Protein AF-Q0AQ31-F1 (afdb_monomer_lite)

Secondary structure (DSSP, 8-state):
-HHHHHHHHHHHHHHHHHHHHHHHHHHHHHHHHH----EEEEEEEEEEEEEE-TTSSEEEEEEEEEEEEEETTEEEEPPPEEEEEEEETT-SS-SEEEEEPTT-PPPPTTT-TTEEEEESSSSEEEEEESS--EEEEEE-----S-SS-TTS------EEEEEEPTT---PPPSS------S--------PPP-------

Radius of gyration: 28.43 Å; chains: 1; bounding box: 101×32×60 Å

pLDDT: mean 71.34, std 18.36, range [29.55, 93.12]

Organism: Maricaulis maris (strain MCS10) (NCBI:txid394221)

Foldseek 3Di:
DVVVVVVVVVVVVVVVVVVVVVVVVVVVVVCVVPPDFPKDKDKDKAWLDWDAAPVNQKIWTWIWMWIWIQGPNDTDIDQIWIKIFIDTPPDPDTQWIKTFGSVPDAHRQVPGPQWDKDAPHRQEIEIEGAQTAIDDIDGDADDDDDCPDPSHDPQRQRHYHYHYDPPRPRHHDDDDHDPDDPDRPGRDHDDDDDDPDDDD

Sequence (200 aa):
MKRLLRIVWQGLLPVWGLLVLCALAGQWLYFEVLWQPNFSFERRADELGQVMSPSGLLSLRARTVTNGIVRDGETSWSDPVSVLTLVADDTEHPVAYMSVAANDELLPLEQDERLDIAWLDEDRAIVTYCGVRLGSMINAITLRTDPESISSPVRLNVEIEFNRRDGCELAPPPGLMYPGRSGDAILYGQTGTTSSEEDE

Structure (mmCIF, N/CA/C/O backbone):
data_AF-Q0AQ31-F1
#
_entry.id   AF-Q0AQ31-F1
#
loop_
_atom_site.group_PDB
_atom_site.id
_atom_site.type_symbol
_atom_site.label_atom_id
_ato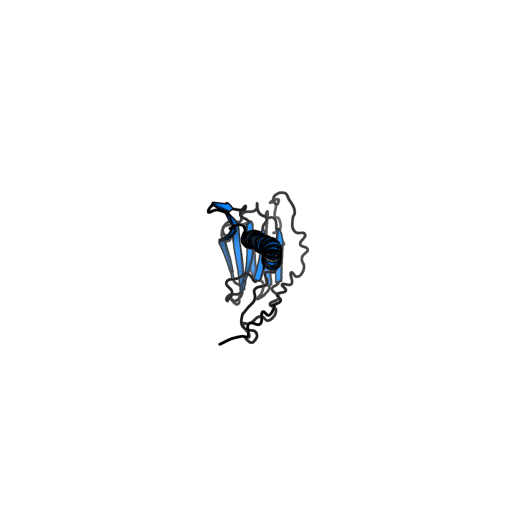m_site.label_alt_id
_atom_site.label_comp_id
_atom_site.label_asym_id
_atom_site.label_entity_id
_atom_site.label_seq_id
_atom_site.pdbx_PDB_ins_code
_atom_site.Cartn_x
_atom_site.Cartn_y
_atom_site.Cartn_z
_atom_site.occupancy
_atom_site.B_iso_or_equiv
_atom_site.auth_seq_id
_atom_site.auth_comp_id
_atom_site.auth_asym_id
_atom_site.auth_atom_id
_atom_site.pdbx_PDB_model_num
ATOM 1 N N . MET A 1 1 ? 74.877 -18.479 -33.946 1.00 53.56 1 MET A N 1
ATOM 2 C CA . MET A 1 1 ? 74.124 -17.260 -33.557 1.00 53.56 1 MET A CA 1
ATOM 3 C C . MET A 1 1 ? 72.838 -17.027 -34.367 1.00 53.56 1 MET A C 1
ATOM 5 O O . MET A 1 1 ? 71.803 -16.858 -33.741 1.00 53.56 1 MET A O 1
ATOM 9 N N . LYS A 1 2 ? 72.824 -17.110 -35.713 1.00 66.69 2 LYS A N 1
ATOM 10 C CA . LYS A 1 2 ? 71.601 -16.880 -36.533 1.00 66.69 2 LYS A CA 1
ATOM 11 C C . LYS A 1 2 ? 70.417 -17.837 -36.265 1.00 66.69 2 LYS A C 1
ATOM 13 O O . LYS A 1 2 ? 69.271 -17.427 -36.396 1.00 66.69 2 LYS A O 1
ATOM 18 N N . ARG A 1 3 ? 70.671 -19.098 -35.881 1.00 68.00 3 ARG A N 1
ATOM 19 C CA . ARG A 1 3 ? 69.607 -20.078 -35.558 1.00 68.00 3 ARG A CA 1
ATOM 20 C C . ARG A 1 3 ? 68.912 -19.791 -34.224 1.00 68.00 3 ARG A C 1
ATOM 22 O O . ARG A 1 3 ? 67.699 -19.903 -34.151 1.00 68.00 3 ARG A O 1
ATOM 29 N N . LEU A 1 4 ? 69.669 -19.362 -33.214 1.00 69.88 4 LEU A N 1
ATOM 30 C CA . LEU A 1 4 ? 69.141 -19.038 -31.885 1.00 69.88 4 LEU A CA 1
ATOM 31 C C . LEU A 1 4 ? 68.237 -17.800 -31.939 1.00 69.88 4 LEU A C 1
ATOM 33 O O . LEU A 1 4 ? 67.131 -17.825 -31.418 1.00 69.88 4 LEU A O 1
ATOM 37 N N . LEU A 1 5 ? 68.654 -16.773 -32.688 1.00 71.88 5 LEU A N 1
ATOM 38 C CA . LEU A 1 5 ? 67.847 -15.572 -32.912 1.00 71.88 5 LEU A CA 1
ATOM 39 C C . LEU A 1 5 ? 66.522 -15.882 -33.628 1.00 71.88 5 LEU A C 1
ATOM 41 O O . LEU A 1 5 ? 65.498 -15.298 -33.302 1.00 71.88 5 LEU A O 1
ATOM 45 N N . ARG A 1 6 ? 66.530 -16.829 -34.578 1.00 74.69 6 ARG A N 1
ATOM 46 C CA . ARG A 1 6 ? 65.324 -17.244 -35.309 1.00 74.69 6 ARG A CA 1
ATOM 47 C C . ARG A 1 6 ? 64.341 -18.003 -34.413 1.00 74.69 6 ARG A C 1
ATOM 49 O O . ARG A 1 6 ? 63.148 -17.764 -34.530 1.00 74.69 6 ARG A O 1
ATOM 56 N N . ILE A 1 7 ? 64.833 -18.849 -33.506 1.00 74.75 7 ILE A N 1
ATOM 57 C CA . ILE A 1 7 ? 64.000 -19.564 -32.523 1.00 74.75 7 ILE A CA 1
ATOM 58 C C . ILE A 1 7 ? 63.369 -18.577 -31.535 1.00 74.75 7 ILE A C 1
ATOM 60 O O . ILE A 1 7 ? 62.171 -18.648 -31.284 1.00 74.75 7 ILE A O 1
ATOM 64 N N . VAL A 1 8 ? 64.147 -17.608 -31.042 1.00 71.69 8 VAL A N 1
ATOM 65 C CA . VAL A 1 8 ? 63.634 -16.554 -30.152 1.00 71.69 8 VAL A CA 1
ATOM 66 C C . VAL A 1 8 ? 62.557 -15.722 -30.855 1.00 71.69 8 VAL A C 1
ATOM 68 O O . VAL A 1 8 ? 61.501 -15.492 -30.279 1.00 71.69 8 VAL A O 1
ATOM 71 N N . TRP A 1 9 ? 62.764 -15.340 -32.120 1.00 70.94 9 TRP A N 1
ATOM 72 C CA . TRP A 1 9 ? 61.768 -14.584 -32.891 1.00 70.94 9 TRP A CA 1
ATOM 73 C C . TRP A 1 9 ? 60.502 -15.392 -33.210 1.00 70.94 9 TRP A C 1
ATOM 75 O O . TRP A 1 9 ? 59.398 -14.859 -33.138 1.00 70.94 9 TRP A O 1
ATOM 85 N N . GLN A 1 10 ? 60.649 -16.680 -33.535 1.00 74.06 10 GLN A N 1
ATOM 86 C CA . GLN A 1 10 ? 59.518 -17.574 -33.802 1.00 74.06 10 GLN A CA 1
ATOM 87 C C . GLN A 1 10 ? 58.717 -17.909 -32.539 1.00 74.06 10 GLN A C 1
ATOM 89 O O . GLN A 1 10 ? 57.527 -18.171 -32.653 1.00 74.06 10 GLN A O 1
ATOM 94 N N . GLY A 1 11 ? 59.339 -17.871 -31.356 1.00 74.19 11 GLY A N 1
ATOM 95 C CA . GLY A 1 11 ? 58.652 -18.005 -30.070 1.00 74.19 11 GLY A CA 1
ATOM 96 C C . GLY A 1 11 ? 58.017 -16.703 -29.573 1.00 74.19 11 GLY A C 1
ATOM 97 O O . GLY A 1 11 ? 56.967 -16.746 -28.942 1.00 74.19 11 GLY A O 1
ATOM 98 N N . LEU A 1 12 ? 58.597 -15.539 -29.891 1.00 77.06 12 LEU A N 1
ATOM 99 C CA . LEU A 1 12 ? 58.058 -14.242 -29.464 1.00 77.06 12 LEU A CA 1
ATOM 100 C C . LEU A 1 12 ? 56.715 -13.921 -30.131 1.00 77.06 12 LEU A C 1
ATOM 102 O O . LEU A 1 12 ? 55.802 -13.423 -29.482 1.00 77.06 12 LEU A O 1
ATOM 106 N N . LEU A 1 13 ? 56.596 -14.198 -31.430 1.00 76.06 13 LEU A N 1
ATOM 107 C CA . LEU A 1 13 ? 55.416 -13.872 -32.236 1.00 76.06 13 LEU A CA 1
ATOM 108 C C . LEU A 1 13 ? 54.109 -14.519 -31.715 1.00 76.06 13 LEU A C 1
ATOM 110 O O . LEU A 1 13 ? 53.128 -13.793 -31.552 1.00 76.06 13 LEU A O 1
ATOM 114 N N . PRO A 1 14 ? 54.066 -15.825 -31.376 1.00 80.19 14 PRO A N 1
ATOM 115 C CA . PRO A 1 14 ? 52.883 -16.437 -30.773 1.00 80.19 14 PRO A CA 1
ATOM 116 C C . PRO A 1 14 ? 52.615 -15.951 -29.344 1.00 80.19 14 PRO A C 1
ATOM 118 O O . PRO A 1 14 ? 51.454 -15.855 -28.958 1.00 80.19 14 PRO A O 1
ATOM 121 N N . VAL A 1 15 ? 53.648 -15.587 -28.574 1.00 83.81 15 VAL A N 1
ATOM 122 C CA . VAL A 1 15 ? 53.470 -15.008 -27.229 1.00 83.81 15 VAL A CA 1
ATOM 123 C C . VAL A 1 15 ? 52.806 -13.633 -27.312 1.00 83.81 15 VAL A C 1
ATOM 125 O O . VAL A 1 15 ? 51.843 -13.378 -26.595 1.00 83.81 15 VAL A O 1
ATOM 128 N N . TRP A 1 16 ? 53.245 -12.769 -28.230 1.00 84.38 16 TRP A N 1
ATOM 129 C CA . TRP A 1 16 ? 52.594 -11.477 -28.471 1.00 84.38 16 TRP A CA 1
ATOM 130 C C . TRP A 1 16 ? 51.167 -11.636 -29.001 1.00 84.38 16 TRP A C 1
ATOM 132 O O . TRP A 1 16 ? 50.272 -10.929 -28.545 1.00 84.38 16 TRP A O 1
ATOM 142 N N . GLY A 1 17 ? 50.934 -12.592 -29.906 1.00 85.44 17 GLY A N 1
ATOM 143 C CA . GLY A 1 17 ? 49.590 -12.915 -30.386 1.00 85.44 17 GLY A CA 1
ATOM 144 C C . GLY A 1 17 ? 48.653 -13.349 -29.257 1.00 85.44 17 GLY A C 1
ATOM 145 O O . GLY A 1 17 ? 47.524 -12.870 -29.188 1.00 85.44 17 GLY A O 1
ATOM 146 N N . LEU A 1 18 ? 49.138 -14.189 -28.336 1.00 87.12 18 LEU A N 1
ATOM 147 C CA . LEU A 1 18 ? 48.378 -14.627 -27.166 1.00 87.12 18 LEU A CA 1
ATOM 148 C C . LEU A 1 18 ? 48.081 -13.467 -26.208 1.00 87.12 18 LEU A C 1
ATOM 150 O O . LEU A 1 18 ? 46.956 -13.351 -25.740 1.00 87.12 18 LEU A O 1
ATOM 154 N N . LEU A 1 19 ? 49.050 -12.581 -25.955 1.00 86.88 19 LEU A N 1
ATOM 155 C CA . LEU A 1 19 ? 48.845 -11.403 -25.104 1.00 86.88 19 LEU A CA 1
ATOM 156 C C . LEU A 1 19 ? 47.787 -10.453 -25.676 1.00 86.88 19 LEU A C 1
ATOM 158 O O . LEU A 1 19 ? 46.936 -9.977 -24.929 1.00 86.88 19 LEU A O 1
ATOM 162 N N . VAL A 1 20 ? 47.800 -10.214 -26.991 1.00 88.19 20 VAL A N 1
ATOM 163 C CA . VAL A 1 20 ? 46.776 -9.399 -27.665 1.00 88.19 20 VAL A CA 1
ATOM 164 C C . VAL A 1 20 ? 45.403 -10.067 -27.577 1.00 88.19 20 VAL A C 1
ATOM 166 O O . VAL A 1 20 ? 44.420 -9.397 -27.277 1.00 88.19 20 VAL A O 1
ATOM 169 N N . LEU A 1 21 ? 45.331 -11.386 -27.774 1.00 87.12 21 LEU A N 1
ATOM 170 C CA . LEU A 1 21 ? 44.092 -12.154 -27.623 1.00 87.12 21 LEU A CA 1
ATOM 171 C C . LEU A 1 21 ? 43.542 -12.091 -26.195 1.00 87.12 21 LEU A C 1
ATOM 173 O O . LEU A 1 21 ? 42.354 -11.842 -26.019 1.00 87.12 21 LEU A O 1
ATOM 177 N N . CYS A 1 22 ? 44.396 -12.250 -25.182 1.00 86.69 22 CYS A N 1
ATOM 178 C CA . CYS A 1 22 ? 44.007 -12.122 -23.779 1.00 86.69 22 CYS A CA 1
ATOM 179 C C . CYS A 1 22 ? 43.551 -10.698 -23.437 1.00 86.69 22 CYS A C 1
ATOM 181 O O . CYS A 1 22 ? 42.577 -10.538 -22.709 1.00 86.69 22 CYS A O 1
ATOM 183 N N . ALA A 1 23 ? 44.212 -9.669 -23.975 1.00 84.62 23 ALA A N 1
ATOM 184 C CA . ALA A 1 23 ? 43.812 -8.280 -23.770 1.00 84.62 23 ALA A CA 1
ATOM 185 C C . ALA A 1 23 ? 42.445 -7.980 -24.406 1.00 84.62 23 ALA A C 1
ATOM 187 O O . ALA A 1 23 ? 41.589 -7.393 -23.753 1.00 84.62 23 ALA A O 1
ATOM 188 N N . LEU A 1 24 ? 42.208 -8.435 -25.641 1.00 84.06 24 LEU A N 1
ATOM 189 C CA . LEU A 1 24 ? 40.925 -8.262 -26.329 1.00 84.06 24 LEU A CA 1
ATOM 190 C C . LEU A 1 24 ? 39.800 -9.064 -25.665 1.00 84.06 24 LEU A C 1
ATOM 192 O O . LEU A 1 24 ? 38.702 -8.541 -25.502 1.00 84.06 24 LEU A O 1
ATOM 196 N N . ALA A 1 25 ? 40.070 -10.301 -25.238 1.00 80.69 25 ALA A N 1
ATOM 197 C CA . ALA A 1 25 ? 39.110 -11.116 -24.497 1.00 80.69 25 ALA A CA 1
ATOM 198 C C . ALA A 1 25 ? 38.783 -10.497 -23.130 1.00 80.69 25 ALA A C 1
ATOM 200 O O . ALA A 1 25 ? 37.618 -10.428 -22.749 1.00 80.69 25 ALA A O 1
ATOM 201 N N . GLY A 1 26 ? 39.792 -9.984 -22.418 1.00 78.31 26 GLY A N 1
ATOM 202 C CA . GLY A 1 26 ? 39.601 -9.253 -21.167 1.00 78.31 26 GLY A CA 1
ATOM 203 C C . GLY A 1 26 ? 38.791 -7.972 -21.361 1.00 78.31 26 GLY A C 1
ATOM 204 O O . GLY A 1 26 ? 37.911 -7.682 -20.561 1.00 78.31 26 GLY A O 1
ATOM 205 N N . GLN A 1 27 ? 39.028 -7.237 -22.450 1.00 74.00 27 GLN A N 1
ATOM 206 C CA . GLN A 1 27 ? 38.280 -6.027 -22.782 1.00 74.00 27 GLN A CA 1
ATOM 207 C C . GLN A 1 27 ? 36.829 -6.340 -23.174 1.00 74.00 27 GLN A C 1
ATOM 209 O O . GLN A 1 27 ? 35.925 -5.631 -22.745 1.00 74.00 27 GLN A O 1
ATOM 214 N N . TRP A 1 28 ? 36.589 -7.423 -23.920 1.00 72.00 28 TRP A N 1
ATOM 215 C CA . TRP A 1 28 ? 35.242 -7.902 -24.244 1.00 72.00 28 TRP A CA 1
ATOM 216 C C . TRP A 1 28 ? 34.458 -8.271 -22.980 1.00 72.00 28 TRP A C 1
ATOM 218 O O . TRP A 1 28 ? 33.343 -7.795 -22.784 1.00 72.00 28 TRP A O 1
ATOM 228 N N . LEU A 1 29 ? 35.078 -9.039 -22.078 1.00 65.94 29 LEU A N 1
ATOM 229 C CA . LEU A 1 29 ? 34.490 -9.386 -20.782 1.00 65.94 29 LEU A CA 1
ATOM 230 C C . LEU A 1 29 ? 34.254 -8.144 -19.909 1.00 65.94 29 LEU A C 1
ATOM 232 O O . LEU A 1 29 ? 33.220 -8.042 -19.264 1.00 65.94 29 LEU A O 1
ATOM 236 N N . TYR A 1 30 ? 35.168 -7.170 -19.915 1.00 64.44 30 TYR A N 1
ATOM 237 C CA . TYR A 1 30 ? 35.011 -5.911 -19.180 1.00 64.44 30 TYR A CA 1
ATOM 238 C C . TYR A 1 30 ? 33.829 -5.081 -19.702 1.00 64.44 30 TYR A C 1
ATOM 240 O O . TYR A 1 30 ? 33.064 -4.545 -18.905 1.00 64.44 30 TYR A O 1
ATOM 248 N N . PHE A 1 31 ? 33.637 -5.013 -21.024 1.00 60.47 31 PHE A N 1
ATOM 249 C CA . PHE A 1 31 ? 32.486 -4.337 -21.626 1.00 60.47 31 PHE A CA 1
ATOM 250 C C . PHE A 1 31 ? 31.169 -5.066 -21.341 1.00 60.47 31 PHE A C 1
ATOM 252 O O . PHE A 1 31 ? 30.203 -4.401 -20.990 1.00 60.47 31 PHE A O 1
ATOM 259 N N . GLU A 1 32 ? 31.113 -6.398 -21.422 1.00 58.09 32 GLU A N 1
ATOM 260 C CA . GLU A 1 32 ? 29.885 -7.144 -21.098 1.00 58.09 32 GLU A CA 1
ATOM 261 C C . GLU A 1 32 ? 29.524 -7.085 -19.605 1.00 58.09 32 GLU A C 1
ATOM 263 O O . GLU A 1 32 ? 28.344 -7.050 -19.266 1.00 58.09 32 GLU A O 1
ATOM 268 N N . VAL A 1 33 ? 30.514 -7.019 -18.708 1.00 55.69 33 VAL A N 1
ATOM 269 C CA . VAL A 1 33 ? 30.283 -6.920 -17.255 1.00 55.69 33 VAL A CA 1
ATOM 270 C C . VAL A 1 33 ? 29.901 -5.498 -16.818 1.00 55.69 33 VAL A C 1
ATOM 272 O O . VAL A 1 33 ? 29.156 -5.343 -15.851 1.00 55.69 33 VAL A O 1
ATOM 275 N N . LEU A 1 34 ? 30.365 -4.454 -17.519 1.00 53.81 34 LEU A N 1
ATOM 276 C CA . LEU A 1 34 ? 30.072 -3.052 -17.178 1.00 53.81 34 LEU A CA 1
ATOM 277 C C . LEU A 1 34 ? 28.921 -2.423 -17.956 1.00 53.81 34 LEU A C 1
ATOM 279 O O . LEU A 1 34 ? 28.471 -1.341 -17.578 1.00 53.81 34 LEU A O 1
ATOM 283 N N . TRP A 1 35 ? 28.416 -3.066 -19.009 1.00 52.03 35 TRP A N 1
ATOM 284 C CA . TRP A 1 35 ? 27.203 -2.612 -19.688 1.00 52.03 35 TRP A CA 1
ATOM 285 C C . TRP A 1 35 ? 25.965 -3.019 -18.884 1.00 52.03 35 TRP A C 1
ATOM 287 O O . TRP A 1 35 ? 25.122 -3.798 -19.323 1.00 52.03 35 TRP A O 1
ATOM 297 N N . GLN A 1 36 ? 25.856 -2.490 -17.667 1.00 57.62 36 GLN A N 1
ATOM 298 C CA . GLN A 1 36 ? 24.571 -2.429 -16.996 1.00 57.62 36 GLN A CA 1
ATOM 299 C C . GLN A 1 36 ? 23.774 -1.323 -17.687 1.00 57.62 36 GLN A C 1
ATOM 301 O O . GLN A 1 36 ? 24.274 -0.200 -17.801 1.00 57.62 36 GLN A O 1
ATOM 306 N N . PRO A 1 37 ? 22.570 -1.607 -18.209 1.00 57.69 37 PRO A N 1
ATOM 307 C CA . PRO A 1 37 ? 21.743 -0.535 -18.722 1.00 57.69 37 PRO A CA 1
ATOM 308 C C . PRO A 1 37 ? 21.512 0.450 -17.571 1.00 57.69 37 PRO A C 1
ATOM 310 O O . PRO A 1 37 ? 21.120 0.037 -16.482 1.00 57.69 37 PRO A O 1
ATOM 313 N N . ASN A 1 38 ? 21.808 1.733 -17.800 1.00 69.38 38 ASN A N 1
ATOM 314 C CA . ASN A 1 38 ? 21.571 2.803 -16.833 1.00 69.38 38 ASN A CA 1
ATOM 315 C C . ASN A 1 38 ? 20.060 2.990 -16.684 1.00 69.38 38 ASN A C 1
ATOM 317 O O . ASN A 1 38 ? 19.464 3.858 -17.325 1.00 69.38 38 ASN A O 1
ATOM 321 N N . PHE A 1 39 ? 19.437 2.137 -15.879 1.00 75.00 39 PHE A N 1
ATOM 322 C CA . PHE A 1 39 ? 18.087 2.346 -15.403 1.00 75.00 39 PHE A CA 1
ATOM 323 C C . PHE A 1 39 ? 18.086 2.472 -13.884 1.00 75.00 39 PHE A C 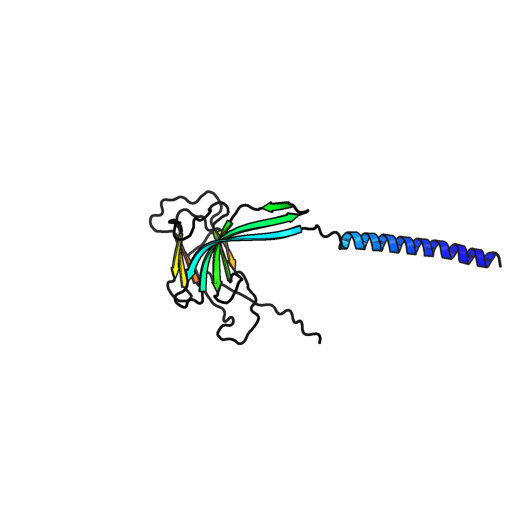1
ATOM 325 O O . PHE A 1 39 ? 18.791 1.750 -13.181 1.00 75.00 39 PHE A O 1
ATOM 332 N N . SER A 1 40 ? 17.288 3.400 -13.376 1.00 80.62 40 SER A N 1
ATOM 333 C CA . SER A 1 40 ? 16.963 3.493 -11.957 1.00 80.62 40 SER A CA 1
ATOM 334 C C . SER A 1 40 ? 15.450 3.471 -11.782 1.00 80.62 40 SER A C 1
ATOM 336 O O . SER A 1 40 ? 14.691 3.725 -12.718 1.00 80.62 40 SER A O 1
ATOM 338 N N . PHE A 1 41 ? 15.002 3.109 -10.584 1.00 80.31 41 PHE A N 1
ATOM 339 C CA . PHE A 1 41 ? 13.586 3.109 -10.245 1.00 80.31 41 PHE A CA 1
ATOM 340 C C . PHE A 1 41 ? 13.272 4.352 -9.421 1.00 80.31 41 PHE A C 1
ATOM 342 O O . PHE A 1 41 ? 13.925 4.612 -8.412 1.00 80.31 41 PHE A O 1
ATOM 349 N N . GLU A 1 42 ? 12.260 5.100 -9.844 1.00 83.81 42 GLU A N 1
ATOM 350 C CA . GLU A 1 42 ? 11.675 6.188 -9.065 1.00 83.81 42 GLU A CA 1
ATOM 351 C C . GLU A 1 42 ? 10.283 5.743 -8.620 1.00 83.81 42 GLU A C 1
ATOM 353 O O . GLU A 1 42 ? 9.527 5.162 -9.397 1.00 83.81 42 GLU A O 1
ATOM 358 N N . ARG A 1 43 ? 9.923 5.991 -7.363 1.00 82.94 43 ARG A N 1
ATOM 359 C CA . ARG A 1 43 ? 8.589 5.682 -6.847 1.00 82.94 43 ARG A CA 1
ATOM 360 C C . ARG A 1 43 ? 7.963 6.948 -6.301 1.00 82.94 43 ARG A C 1
ATOM 362 O O . ARG A 1 43 ? 8.574 7.635 -5.488 1.00 82.94 43 ARG A O 1
ATOM 369 N N . ARG A 1 44 ? 6.726 7.212 -6.712 1.00 86.44 44 ARG A N 1
ATOM 370 C CA . ARG A 1 44 ? 5.873 8.255 -6.138 1.00 86.44 44 ARG A CA 1
ATOM 371 C C . ARG A 1 44 ? 4.763 7.591 -5.348 1.00 86.44 44 ARG A C 1
ATOM 373 O O . ARG A 1 44 ? 4.209 6.584 -5.788 1.00 86.44 44 ARG A O 1
ATOM 380 N N . ALA A 1 45 ? 4.510 8.108 -4.156 1.00 85.88 45 ALA A N 1
ATOM 381 C CA . ALA A 1 45 ? 3.462 7.626 -3.279 1.00 85.88 45 ALA A CA 1
ATOM 382 C C . ALA A 1 45 ? 2.739 8.836 -2.693 1.00 85.88 45 ALA A C 1
ATOM 384 O O . ALA A 1 45 ? 3.303 9.538 -1.857 1.00 85.88 45 ALA A O 1
ATOM 385 N N . ASP A 1 46 ? 1.509 9.051 -3.137 1.00 89.69 46 ASP A N 1
ATOM 386 C CA . ASP A 1 46 ? 0.648 10.116 -2.639 1.00 89.69 46 ASP A CA 1
ATOM 387 C C . ASP A 1 46 ? -0.277 9.529 -1.574 1.00 89.69 46 ASP A C 1
ATOM 389 O O . ASP A 1 46 ? -0.998 8.561 -1.827 1.00 89.69 46 ASP A O 1
ATOM 393 N N . GLU A 1 47 ? -0.223 10.062 -0.355 1.00 90.88 47 GLU A N 1
ATOM 394 C CA . GLU A 1 47 ? -1.076 9.598 0.737 1.00 90.88 47 GLU A CA 1
ATOM 395 C C . GLU A 1 47 ? -2.472 10.216 0.616 1.00 90.88 47 GLU A C 1
ATOM 397 O O . GLU A 1 47 ? -2.628 11.432 0.550 1.00 90.88 47 GLU A O 1
ATOM 402 N N . LEU A 1 48 ? -3.486 9.354 0.570 1.00 90.75 48 LEU A N 1
ATOM 403 C CA . LEU A 1 48 ? -4.894 9.729 0.436 1.00 90.75 48 LEU A CA 1
ATOM 404 C C . LEU A 1 48 ? -5.578 9.870 1.800 1.00 90.75 48 LEU A C 1
ATOM 406 O O . LEU A 1 48 ? -6.624 10.502 1.912 1.00 90.75 48 LEU A O 1
ATOM 410 N N . GLY A 1 49 ? -5.004 9.265 2.837 1.00 92.19 49 GLY A N 1
ATOM 411 C CA . GLY A 1 49 ? -5.490 9.325 4.208 1.00 92.19 49 GLY A CA 1
ATOM 412 C C . GLY A 1 49 ? -5.005 8.135 5.027 1.00 92.19 49 GLY A C 1
ATOM 413 O O . GLY A 1 49 ? -4.492 7.151 4.484 1.00 92.19 49 GLY A O 1
ATOM 414 N N . GLN A 1 50 ? -5.181 8.218 6.342 1.00 92.69 50 GLN A N 1
ATOM 415 C CA . GLN A 1 50 ? -4.801 7.153 7.261 1.00 92.69 50 GLN A CA 1
ATOM 416 C C . GLN A 1 50 ? -5.758 7.039 8.444 1.00 92.69 50 GLN A C 1
ATOM 418 O O . GLN A 1 50 ? -6.340 8.030 8.881 1.00 92.69 50 GLN A O 1
ATOM 423 N N . VAL A 1 51 ? -5.864 5.828 8.990 1.00 93.12 51 VAL A N 1
ATOM 424 C CA . VAL A 1 51 ? -6.605 5.540 10.221 1.00 93.12 51 VAL A CA 1
ATOM 425 C C . VAL A 1 51 ? -5.683 4.814 11.197 1.00 93.12 51 VAL A C 1
ATOM 427 O O . VAL A 1 51 ? -5.141 3.749 10.885 1.00 93.12 51 VAL A O 1
ATOM 430 N N . MET A 1 52 ? -5.503 5.408 12.375 1.00 91.38 52 MET A N 1
ATOM 431 C CA . MET A 1 52 ? -4.657 4.880 13.449 1.00 91.38 52 MET A CA 1
ATOM 432 C C . MET A 1 52 ? -5.394 3.808 14.256 1.00 91.38 52 MET A C 1
ATOM 434 O O . MET A 1 52 ? -6.599 3.934 14.481 1.00 91.38 52 MET A O 1
ATOM 438 N N . SER A 1 53 ? -4.663 2.795 14.724 1.00 88.50 53 SER A N 1
ATOM 439 C CA . SER A 1 53 ? -5.160 1.858 15.733 1.00 88.50 53 SER A CA 1
ATOM 440 C C . SER A 1 53 ? -5.401 2.572 17.072 1.00 88.50 53 SER A C 1
ATOM 442 O O . SER A 1 53 ? -4.824 3.641 17.306 1.00 88.50 53 SER A O 1
ATOM 444 N N . PRO A 1 54 ? -6.214 2.003 17.984 1.00 88.38 54 PRO A N 1
ATOM 445 C CA . PRO A 1 54 ? -6.471 2.600 19.298 1.00 88.38 54 PRO A CA 1
ATOM 446 C C . PRO A 1 54 ? -5.202 2.870 20.132 1.00 88.38 54 PRO A C 1
ATOM 448 O O . PRO A 1 54 ? -5.118 3.896 20.805 1.00 88.38 54 PRO A O 1
ATOM 451 N N . SER A 1 55 ? -4.188 2.009 20.034 1.00 82.75 55 SER A N 1
ATOM 452 C CA . SER A 1 55 ? -2.864 2.163 20.660 1.00 82.75 55 SER A CA 1
ATOM 453 C C . SER A 1 55 ? -1.998 3.239 20.019 1.00 82.75 55 SER A C 1
ATOM 455 O O . SER A 1 55 ? -1.006 3.650 20.619 1.00 82.75 55 SER A O 1
ATOM 457 N N . GLY A 1 56 ? -2.316 3.664 18.795 1.00 84.62 56 GLY A N 1
ATOM 458 C CA . GLY A 1 56 ? -1.487 4.567 18.000 1.00 84.62 56 GLY A CA 1
ATOM 459 C C . GLY A 1 56 ? -0.223 3.924 17.418 1.00 84.62 56 GLY A C 1
ATOM 460 O O . GLY A 1 56 ? 0.534 4.612 16.745 1.00 84.62 56 GLY A O 1
ATOM 461 N N . LEU A 1 57 ? 0.008 2.625 17.635 1.00 78.38 57 LEU A N 1
ATOM 462 C CA . LEU A 1 57 ? 1.213 1.926 17.167 1.00 78.38 57 LEU A CA 1
ATOM 463 C C . LEU A 1 57 ? 1.111 1.443 15.717 1.00 78.38 57 LEU A C 1
ATOM 465 O O . LEU A 1 57 ? 2.129 1.182 15.075 1.00 78.38 57 LEU A O 1
ATOM 469 N N . LEU A 1 58 ? -0.108 1.289 15.203 1.00 80.69 58 LEU A N 1
ATOM 470 C CA . LEU A 1 58 ? -0.374 0.826 13.849 1.00 80.69 58 LEU A CA 1
ATOM 471 C C . LEU A 1 58 ? -1.211 1.857 13.101 1.00 80.69 58 LEU A C 1
ATOM 473 O O . LEU A 1 58 ? -2.038 2.569 13.668 1.00 80.69 58 LEU A O 1
ATOM 477 N N . SER A 1 59 ? -1.006 1.918 11.792 1.00 87.38 59 SER A N 1
ATOM 478 C CA . SER A 1 59 ? -1.779 2.773 10.900 1.00 87.38 59 SER A CA 1
ATOM 479 C C . SER A 1 59 ? -2.091 2.038 9.607 1.00 87.38 59 SER A C 1
ATOM 481 O O . SER A 1 59 ? -1.215 1.414 9.004 1.00 87.38 59 SER A O 1
ATOM 483 N N . LEU A 1 60 ? -3.347 2.120 9.173 1.00 87.88 60 LEU A N 1
ATOM 484 C CA . LEU A 1 60 ? -3.755 1.723 7.832 1.00 87.88 60 LEU A CA 1
ATOM 485 C C . LEU A 1 60 ? -3.837 2.968 6.964 1.00 87.88 60 LEU A C 1
ATOM 487 O O . LEU A 1 60 ? -4.584 3.895 7.267 1.00 87.88 60 LEU A O 1
ATOM 491 N N . ARG A 1 61 ? -3.042 2.992 5.897 1.00 90.25 61 ARG A N 1
ATOM 492 C CA . ARG A 1 61 ? -2.859 4.154 5.028 1.00 90.25 61 ARG A CA 1
ATOM 493 C C . ARG A 1 61 ? -3.327 3.840 3.620 1.00 90.25 61 ARG A C 1
ATOM 495 O O . ARG A 1 61 ? -2.839 2.891 3.004 1.00 90.25 61 ARG A O 1
ATOM 502 N N . ALA A 1 62 ? -4.240 4.648 3.101 1.00 90.62 62 ALA A N 1
ATOM 503 C CA . ALA A 1 62 ? -4.602 4.637 1.693 1.00 90.62 62 ALA A CA 1
ATOM 504 C C . ALA A 1 62 ? -3.591 5.494 0.926 1.00 90.62 62 ALA A C 1
ATOM 506 O O . ALA A 1 62 ? -3.305 6.629 1.309 1.00 90.62 62 ALA A O 1
ATOM 507 N N . ARG A 1 63 ? -3.008 4.945 -0.138 1.00 90.19 63 ARG A N 1
ATOM 508 C CA . ARG A 1 63 ? -1.987 5.621 -0.946 1.00 90.19 63 ARG A CA 1
ATOM 509 C C . ARG A 1 63 ? -2.220 5.355 -2.419 1.00 90.19 63 ARG A C 1
ATOM 511 O O . ARG A 1 63 ? -2.659 4.268 -2.768 1.00 90.19 63 ARG A O 1
ATOM 518 N N . THR A 1 64 ? -1.831 6.282 -3.276 1.00 90.06 64 THR A N 1
ATOM 519 C CA . THR A 1 64 ? -1.672 6.030 -4.710 1.00 90.06 64 THR A CA 1
ATOM 520 C C . THR A 1 64 ? -0.192 5.912 -5.020 1.00 90.06 64 THR A C 1
ATOM 522 O O . THR A 1 64 ? 0.592 6.790 -4.674 1.00 90.06 64 THR A O 1
ATOM 525 N N . VAL A 1 65 ? 0.207 4.792 -5.620 1.00 87.94 65 VAL A N 1
ATOM 526 C CA . VAL A 1 65 ? 1.599 4.483 -5.939 1.00 87.94 65 VAL A CA 1
ATOM 527 C C . VAL A 1 65 ? 1.788 4.470 -7.444 1.00 87.94 65 VAL A C 1
ATOM 529 O O . VAL A 1 65 ? 1.118 3.719 -8.147 1.00 87.94 65 VAL A O 1
ATOM 532 N N . THR A 1 66 ? 2.776 5.224 -7.909 1.00 88.44 66 THR A N 1
ATOM 533 C CA . THR A 1 66 ? 3.199 5.239 -9.309 1.00 88.44 66 THR A CA 1
ATOM 534 C C . THR A 1 66 ? 4.675 4.878 -9.370 1.00 88.44 66 THR A C 1
ATOM 536 O O . THR A 1 66 ? 5.519 5.536 -8.756 1.00 88.44 66 THR A O 1
ATOM 539 N N . ASN A 1 67 ? 5.001 3.816 -10.104 1.00 86.44 67 ASN A N 1
ATOM 540 C CA . ASN A 1 67 ? 6.383 3.389 -10.303 1.00 86.44 67 ASN A CA 1
ATOM 541 C C . ASN A 1 67 ? 6.894 3.927 -11.641 1.00 86.44 67 ASN A C 1
ATOM 543 O O . ASN A 1 67 ? 6.216 3.804 -12.660 1.00 86.44 67 ASN A O 1
ATOM 547 N N . GLY A 1 68 ? 8.077 4.520 -11.635 1.00 88.19 68 GLY A N 1
ATOM 548 C CA . GLY A 1 68 ? 8.770 5.034 -12.803 1.00 88.19 68 GLY A CA 1
ATOM 549 C C . GLY A 1 68 ? 10.061 4.266 -13.049 1.00 88.19 68 GLY A C 1
ATOM 550 O O . GLY A 1 68 ? 10.782 3.922 -12.110 1.00 88.19 68 GLY A O 1
ATOM 551 N N . ILE A 1 69 ? 10.363 4.008 -14.317 1.00 88.75 69 ILE A N 1
ATOM 552 C CA . ILE A 1 69 ? 11.684 3.546 -14.747 1.00 88.75 69 ILE A CA 1
ATOM 553 C C . ILE A 1 69 ? 12.369 4.741 -15.398 1.00 88.75 69 ILE A C 1
ATOM 555 O O . ILE A 1 69 ? 11.897 5.241 -16.421 1.00 88.75 69 ILE A O 1
ATOM 559 N N . VAL A 1 70 ? 13.460 5.205 -14.797 1.00 85.94 70 VAL A N 1
ATOM 560 C CA . VAL A 1 70 ? 14.316 6.249 -15.359 1.00 85.94 70 VAL A CA 1
ATOM 561 C C . VAL A 1 70 ? 15.338 5.567 -16.246 1.00 85.94 70 VAL A C 1
ATOM 563 O O . VAL A 1 70 ? 16.078 4.714 -15.766 1.00 85.94 70 VAL A O 1
ATOM 566 N N . ARG A 1 71 ? 15.398 5.925 -17.523 1.00 84.56 71 ARG A N 1
ATOM 567 C CA . ARG A 1 71 ? 16.384 5.418 -18.477 1.00 84.56 71 ARG A CA 1
ATOM 568 C C . ARG A 1 71 ? 16.857 6.570 -19.348 1.00 84.56 71 ARG A C 1
ATOM 570 O O . ARG A 1 71 ? 16.043 7.310 -19.881 1.00 84.56 71 ARG A O 1
ATOM 577 N N . ASP A 1 72 ? 18.172 6.727 -19.477 1.00 84.94 72 ASP A N 1
ATOM 578 C CA . ASP A 1 72 ? 18.780 7.757 -20.334 1.00 84.94 72 ASP A CA 1
ATOM 579 C C . ASP A 1 72 ? 18.290 9.199 -20.027 1.00 84.94 72 ASP A C 1
ATOM 581 O O . ASP A 1 72 ? 18.270 10.066 -20.896 1.00 84.94 72 ASP A O 1
ATOM 585 N N . GLY A 1 73 ? 17.911 9.468 -18.768 1.00 81.44 73 GLY A N 1
ATOM 586 C CA . GLY A 1 73 ? 17.394 10.767 -18.309 1.00 81.44 73 GLY A CA 1
ATOM 587 C C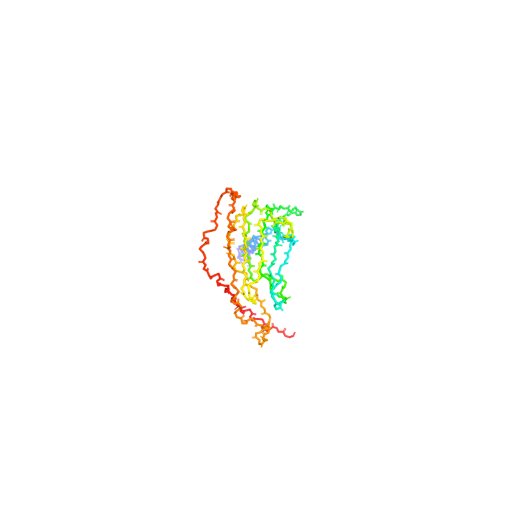 . GLY A 1 73 ? 15.891 10.985 -18.527 1.00 81.44 73 GLY A C 1
ATOM 588 O O . GLY A 1 73 ? 15.366 12.010 -18.098 1.00 81.44 73 GLY A O 1
ATOM 589 N N . GLU A 1 74 ? 15.192 10.027 -19.138 1.00 86.75 74 GLU A N 1
ATOM 590 C CA . GLU A 1 74 ? 13.741 10.043 -19.322 1.00 86.75 74 GLU A CA 1
ATOM 591 C C . GLU A 1 74 ? 13.065 9.072 -18.348 1.00 86.75 74 GLU A C 1
ATOM 593 O O . GLU A 1 74 ? 13.522 7.943 -18.163 1.00 86.75 74 GLU A O 1
ATOM 598 N N . THR A 1 75 ? 11.957 9.489 -17.730 1.00 89.06 75 THR A N 1
ATOM 599 C CA . THR A 1 75 ? 11.189 8.629 -16.819 1.00 89.06 75 THR A CA 1
ATOM 600 C C . THR A 1 75 ? 9.907 8.153 -17.484 1.00 89.06 75 THR A C 1
ATOM 602 O O . THR A 1 75 ? 9.026 8.956 -17.796 1.00 89.06 75 THR A O 1
ATOM 605 N N . SER A 1 76 ? 9.774 6.837 -17.650 1.00 89.50 76 SER A N 1
ATOM 606 C CA . SER A 1 76 ? 8.521 6.202 -18.059 1.00 89.50 76 SER A CA 1
ATOM 607 C C . SER A 1 76 ? 7.731 5.802 -16.820 1.00 89.50 76 SER A C 1
ATOM 609 O O . SER A 1 76 ? 8.182 4.953 -16.050 1.00 89.50 76 SER A O 1
ATOM 611 N N . TRP A 1 77 ? 6.553 6.393 -16.639 1.00 88.25 77 TRP A N 1
ATOM 612 C CA . TRP A 1 77 ? 5.660 6.107 -15.517 1.00 88.25 77 TRP A CA 1
ATOM 613 C C . TRP A 1 77 ? 4.703 4.960 -15.842 1.00 88.25 77 TRP A C 1
ATOM 615 O O . TRP A 1 77 ? 4.220 4.845 -16.966 1.00 88.25 77 TRP A O 1
ATOM 625 N N . SER A 1 78 ? 4.453 4.109 -14.850 1.00 85.75 78 SER A N 1
ATOM 626 C CA . SER A 1 78 ? 3.334 3.162 -14.855 1.00 85.75 78 SER A CA 1
ATOM 627 C C . SER A 1 78 ? 2.015 3.874 -14.565 1.00 85.75 78 SER A C 1
ATOM 629 O O . SER A 1 78 ? 2.012 5.011 -14.092 1.00 85.75 78 SER A O 1
ATOM 631 N N . ASP A 1 79 ? 0.903 3.192 -14.831 1.00 85.25 79 ASP A N 1
ATOM 632 C CA . ASP A 1 79 ? -0.407 3.643 -14.369 1.00 85.25 79 ASP A CA 1
ATOM 633 C C . ASP A 1 79 ? -0.431 3.686 -12.826 1.00 85.25 79 ASP A C 1
ATOM 635 O O . ASP A 1 79 ? 0.149 2.802 -12.179 1.00 85.25 79 ASP A O 1
ATOM 639 N N . PRO A 1 80 ? -1.058 4.709 -12.220 1.00 85.81 80 PRO A N 1
ATOM 640 C CA . PRO A 1 80 ? -1.167 4.810 -10.771 1.00 85.81 80 PRO A CA 1
ATOM 641 C C . PRO A 1 80 ? -1.973 3.638 -10.201 1.00 85.81 80 PRO A C 1
ATOM 643 O O . PRO A 1 80 ? -2.989 3.226 -10.751 1.00 85.81 80 PRO A O 1
ATOM 646 N N . VAL A 1 81 ? -1.537 3.104 -9.061 1.00 85.25 81 VAL A N 1
ATOM 647 C CA . VAL A 1 81 ? -2.232 2.017 -8.364 1.00 85.25 81 VAL A CA 1
ATOM 648 C C . VAL A 1 81 ? -2.543 2.451 -6.944 1.00 85.25 81 VAL A C 1
ATOM 650 O O . VAL A 1 81 ? -1.632 2.730 -6.161 1.00 85.25 81 VAL A O 1
ATOM 653 N N . SER A 1 82 ? -3.823 2.477 -6.584 1.00 88.25 82 SER A N 1
ATOM 654 C CA . SER A 1 82 ? -4.217 2.701 -5.199 1.00 88.25 82 SER A CA 1
ATOM 655 C C . SER A 1 82 ? -3.915 1.462 -4.350 1.00 88.25 82 SER A C 1
ATOM 657 O O . SER A 1 82 ? -4.127 0.324 -4.755 1.00 88.25 82 SER A O 1
ATOM 659 N N . VAL A 1 83 ? -3.367 1.652 -3.159 1.00 88.00 83 VAL A N 1
ATOM 660 C CA . VAL A 1 83 ? -2.970 0.581 -2.246 1.00 88.00 83 VAL A CA 1
ATOM 661 C C . VAL A 1 83 ? -3.369 0.945 -0.825 1.00 88.00 83 VAL A C 1
ATOM 663 O O . VAL A 1 83 ? -3.236 2.092 -0.396 1.00 88.00 83 VAL A O 1
ATOM 666 N N . LEU A 1 84 ? -3.818 -0.051 -0.074 1.00 87.25 84 LEU A N 1
ATOM 667 C CA . LEU A 1 84 ? -3.960 0.035 1.371 1.00 87.25 84 LEU A CA 1
ATOM 668 C C . LEU A 1 84 ? -2.730 -0.562 2.017 1.00 87.25 84 LEU A C 1
ATOM 670 O O . LEU A 1 84 ? -2.338 -1.676 1.689 1.00 87.25 84 LEU A O 1
ATOM 674 N N . THR A 1 85 ? -2.117 0.191 2.913 1.00 86.38 85 THR A N 1
ATOM 675 C CA . THR A 1 85 ? -0.809 -0.119 3.471 1.00 86.38 85 THR A CA 1
ATOM 676 C C . THR A 1 85 ? -0.890 -0.162 4.985 1.00 86.38 85 THR A C 1
ATOM 678 O O . THR A 1 85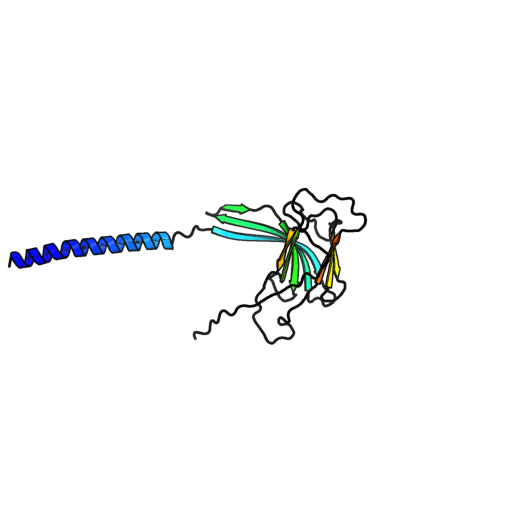 ? -1.291 0.823 5.597 1.00 86.38 85 THR A O 1
ATOM 681 N N . LEU A 1 86 ? -0.471 -1.268 5.592 1.00 83.12 86 LEU A N 1
ATOM 682 C CA . LEU A 1 86 ? -0.269 -1.346 7.035 1.00 83.12 86 LEU A CA 1
ATOM 683 C C . LEU A 1 86 ? 1.139 -0.848 7.368 1.00 83.12 86 LEU A C 1
ATOM 685 O O . LEU A 1 86 ? 2.116 -1.342 6.800 1.00 83.12 86 LEU A O 1
ATOM 689 N N . VAL A 1 87 ? 1.246 0.113 8.280 1.00 80.69 87 VAL A N 1
ATOM 690 C CA . VAL A 1 87 ? 2.513 0.703 8.731 1.00 80.69 87 VAL A CA 1
ATOM 691 C C . VAL A 1 87 ? 2.551 0.712 10.256 1.00 80.69 87 VAL A C 1
ATOM 693 O O . VAL A 1 87 ? 1.570 1.115 10.884 1.00 80.69 87 VAL A O 1
ATOM 696 N N . ALA A 1 88 ? 3.676 0.293 10.836 1.00 76.00 88 ALA A N 1
ATOM 697 C CA . ALA A 1 88 ? 3.950 0.436 12.263 1.00 76.00 88 ALA A CA 1
ATOM 698 C C . ALA A 1 88 ? 4.632 1.789 12.538 1.00 76.00 88 ALA A C 1
ATOM 700 O O . ALA A 1 88 ? 5.457 2.222 11.731 1.00 76.00 88 ALA A O 1
ATOM 701 N N . ASP A 1 89 ? 4.272 2.437 13.650 1.00 63.78 89 ASP A N 1
ATOM 702 C CA . ASP A 1 89 ? 4.621 3.820 14.046 1.00 63.78 89 ASP A CA 1
ATOM 703 C C . ASP A 1 89 ? 6.109 4.178 13.872 1.00 63.78 89 ASP A C 1
ATOM 705 O O . ASP A 1 89 ? 6.471 5.281 13.475 1.00 63.78 89 ASP A O 1
ATOM 709 N N . ASP A 1 90 ? 6.987 3.204 14.069 1.00 62.62 90 ASP A N 1
ATOM 710 C CA . ASP A 1 90 ? 8.436 3.366 14.088 1.00 62.62 90 ASP A CA 1
ATOM 711 C C . ASP A 1 90 ? 9.147 2.819 12.835 1.00 62.62 90 ASP A C 1
ATOM 713 O O . ASP A 1 90 ? 10.356 2.548 12.853 1.00 62.62 90 ASP A O 1
ATOM 717 N N . THR A 1 91 ? 8.402 2.653 11.738 1.00 61.06 91 THR A N 1
ATOM 718 C CA . THR A 1 91 ? 8.924 2.194 10.448 1.00 61.06 91 THR A CA 1
ATOM 719 C C . THR A 1 91 ? 8.485 3.104 9.303 1.00 61.06 91 THR A C 1
ATOM 721 O O . THR A 1 91 ? 7.302 3.345 9.082 1.00 61.06 91 THR A O 1
ATOM 724 N N . GLU A 1 92 ? 9.445 3.570 8.500 1.00 59.03 92 GLU A N 1
ATOM 725 C CA . GLU A 1 92 ? 9.147 4.250 7.227 1.00 59.03 92 GLU A CA 1
ATOM 726 C C . GLU A 1 92 ? 8.635 3.271 6.153 1.00 59.03 92 GLU A C 1
ATOM 728 O O . GLU A 1 92 ? 8.092 3.673 5.118 1.00 59.03 92 GLU A O 1
ATOM 733 N N . HIS A 1 93 ? 8.800 1.969 6.393 1.00 62.84 93 HIS A N 1
ATOM 734 C CA . HIS A 1 93 ? 8.474 0.916 5.448 1.00 62.84 93 HIS A CA 1
ATOM 735 C C . HIS A 1 93 ? 7.180 0.188 5.821 1.00 62.84 93 HIS A C 1
ATOM 737 O O . HIS A 1 93 ? 6.908 -0.063 6.994 1.00 62.84 93 HIS A O 1
ATOM 743 N N . PRO A 1 94 ? 6.375 -0.186 4.818 1.00 62.69 94 PRO A N 1
ATOM 744 C CA . PRO A 1 94 ? 5.130 -0.890 5.055 1.00 62.69 94 PRO A CA 1
ATOM 745 C C . PRO A 1 94 ? 5.362 -2.314 5.567 1.00 62.69 94 PRO A C 1
ATOM 747 O O . PRO A 1 94 ? 6.265 -3.010 5.108 1.00 62.69 94 PRO A O 1
ATOM 750 N N . VAL A 1 95 ? 4.495 -2.766 6.470 1.00 65.88 95 VAL A N 1
ATOM 751 C CA . VAL A 1 95 ? 4.432 -4.152 6.967 1.00 65.88 95 VAL A CA 1
ATOM 752 C C . VAL A 1 95 ? 3.617 -5.033 6.012 1.00 65.88 95 VAL A C 1
ATOM 754 O O . VAL A 1 95 ? 3.878 -6.222 5.844 1.00 65.88 95 VAL A O 1
ATOM 757 N N . ALA A 1 96 ? 2.632 -4.455 5.328 1.00 69.19 96 ALA A N 1
ATOM 758 C CA . ALA A 1 96 ? 1.919 -5.113 4.240 1.00 69.19 96 ALA A CA 1
ATOM 759 C C . ALA A 1 96 ? 1.180 -4.130 3.357 1.00 69.19 96 ALA A C 1
ATOM 761 O O . ALA A 1 96 ? 0.951 -2.981 3.739 1.00 69.19 96 ALA A O 1
ATOM 762 N N . TYR A 1 97 ? 0.789 -4.610 2.179 1.00 74.75 97 TYR A N 1
ATOM 763 C CA . TYR A 1 97 ? -0.074 -3.872 1.282 1.00 74.75 97 TYR A CA 1
ATOM 764 C C . TYR A 1 97 ? -1.119 -4.764 0.609 1.00 74.75 97 TYR A C 1
ATOM 766 O O . TYR A 1 97 ? -0.868 -5.907 0.229 1.00 74.75 97 TYR A O 1
ATOM 774 N N . MET A 1 98 ? -2.307 -4.199 0.436 1.00 80.50 98 MET A N 1
ATOM 775 C CA . MET A 1 98 ? -3.378 -4.721 -0.398 1.00 80.50 98 MET A CA 1
ATOM 776 C C . MET A 1 98 ? -3.552 -3.763 -1.571 1.00 80.50 98 MET A C 1
ATOM 778 O O . MET A 1 98 ? -3.808 -2.576 -1.368 1.00 80.50 98 MET A O 1
ATOM 782 N N . SER A 1 99 ? -3.408 -4.254 -2.802 1.00 76.88 99 SER A N 1
ATOM 783 C CA . SER A 1 99 ? -3.700 -3.426 -3.973 1.00 76.88 99 SER A CA 1
ATOM 784 C C . SER A 1 99 ? -5.205 -3.225 -4.111 1.00 76.88 99 SER A C 1
ATOM 786 O O . SER A 1 99 ? -5.977 -4.178 -4.049 1.00 76.88 99 SER A O 1
ATOM 788 N N . VAL A 1 100 ? -5.611 -1.986 -4.348 1.00 76.44 100 VAL A N 1
ATOM 789 C CA . VAL A 1 100 ? -6.848 -1.654 -5.050 1.00 76.44 100 VAL A CA 1
ATOM 790 C C . VAL A 1 100 ? -6.455 -1.551 -6.523 1.00 76.44 100 VAL A C 1
ATOM 792 O O . VAL A 1 100 ? -5.405 -1.006 -6.859 1.00 76.44 100 VAL A O 1
ATOM 795 N N . ALA A 1 101 ? -7.170 -2.237 -7.405 1.00 69.75 101 ALA A N 1
ATOM 796 C CA . ALA A 1 101 ? -6.655 -2.502 -8.743 1.00 69.75 101 ALA A CA 1
ATOM 797 C C . ALA A 1 101 ? -6.302 -1.220 -9.529 1.00 69.75 101 ALA A C 1
ATOM 799 O O . ALA A 1 101 ? -6.924 -0.188 -9.330 1.00 69.75 101 ALA A O 1
ATOM 800 N N . ALA A 1 102 ? -5.371 -1.312 -10.485 1.00 60.16 102 ALA A N 1
ATOM 801 C CA . ALA A 1 102 ? -4.752 -0.172 -11.190 1.00 60.16 102 ALA A CA 1
ATOM 802 C C . ALA A 1 102 ? -5.693 0.840 -11.887 1.00 60.16 102 ALA A C 1
ATOM 804 O O . ALA A 1 102 ? -5.245 1.901 -12.286 1.00 60.16 102 ALA A O 1
ATOM 805 N N . ASN A 1 103 ? -6.986 0.536 -12.033 1.00 67.06 103 ASN A N 1
ATOM 806 C CA . ASN A 1 103 ? -7.966 1.442 -12.650 1.00 67.06 103 ASN A CA 1
ATOM 807 C C . ASN A 1 103 ? -8.988 1.993 -11.640 1.00 67.06 103 ASN A C 1
ATOM 809 O O . ASN A 1 103 ? -9.899 2.719 -12.029 1.00 67.06 103 ASN A O 1
ATOM 813 N N . ASP A 1 104 ? -8.882 1.603 -10.370 1.00 71.88 104 ASP A N 1
ATOM 814 C CA . ASP A 1 104 ? -9.741 2.040 -9.273 1.00 71.88 104 ASP A CA 1
ATOM 815 C C . ASP A 1 104 ? -8.990 3.076 -8.436 1.00 71.88 104 ASP A C 1
ATOM 817 O O . ASP A 1 104 ? -8.585 2.809 -7.304 1.00 71.88 104 ASP A O 1
ATOM 821 N N . GLU A 1 105 ? -8.779 4.259 -9.017 1.00 79.44 105 GLU A N 1
ATOM 822 C CA . GLU A 1 105 ? -8.203 5.384 -8.284 1.00 79.44 105 GLU A CA 1
ATOM 823 C C . GLU A 1 105 ? -9.119 5.745 -7.112 1.00 79.44 105 GLU A C 1
ATOM 825 O O . GLU A 1 105 ? -10.308 6.048 -7.285 1.00 79.44 105 GLU A O 1
ATOM 830 N N . LEU A 1 106 ? -8.566 5.666 -5.906 1.00 82.81 106 LEU A N 1
ATOM 831 C CA . LEU A 1 106 ? -9.220 6.131 -4.695 1.00 82.81 106 LEU A CA 1
ATOM 832 C C . LEU A 1 106 ? -9.121 7.655 -4.600 1.00 82.81 106 LEU A C 1
ATOM 834 O O . LEU A 1 106 ? -8.102 8.259 -4.940 1.00 82.81 106 LEU A O 1
ATOM 838 N N . LEU A 1 107 ? -10.186 8.268 -4.098 1.00 88.50 107 LEU A N 1
ATOM 839 C CA . LEU A 1 107 ? -10.168 9.654 -3.649 1.00 88.50 107 LEU A CA 1
ATOM 840 C C . LEU A 1 107 ? -9.509 9.731 -2.258 1.00 88.50 107 LEU A C 1
ATOM 842 O O . LEU A 1 107 ? -9.279 8.691 -1.629 1.00 88.50 107 LEU A O 1
ATOM 846 N N . PRO A 1 108 ? -9.190 10.938 -1.750 1.00 91.38 108 PRO A N 1
ATOM 847 C CA . PRO A 1 108 ? -8.817 11.099 -0.349 1.00 91.38 108 PRO A CA 1
ATOM 848 C C . PRO A 1 108 ? -9.800 10.355 0.561 1.00 91.38 108 PRO A C 1
ATOM 850 O O . PRO A 1 108 ? -11.005 10.436 0.338 1.00 91.38 108 PRO A O 1
ATOM 853 N N . LEU A 1 109 ? -9.306 9.629 1.567 1.00 89.25 109 LEU A N 1
ATOM 854 C CA . LEU A 1 109 ? -10.107 8.667 2.338 1.00 89.25 109 LEU A CA 1
ATOM 855 C C . LEU A 1 109 ? -11.326 9.324 3.009 1.00 89.25 109 LEU A C 1
ATOM 857 O O . LEU A 1 109 ? -12.392 8.730 3.070 1.00 89.25 109 LEU A O 1
ATOM 861 N N . GLU A 1 110 ? -11.194 10.579 3.440 1.00 88.75 110 GLU A N 1
ATOM 862 C CA . GLU A 1 110 ? -12.287 11.379 4.019 1.00 88.75 110 GLU A CA 1
ATOM 863 C C . GLU A 1 110 ? -13.404 11.726 3.013 1.00 88.75 110 GLU A C 1
ATOM 865 O O . GLU A 1 110 ? -14.494 12.134 3.408 1.00 88.75 110 GLU A O 1
ATOM 870 N N . GLN A 1 111 ? -13.122 11.608 1.714 1.00 91.00 111 GLN A N 1
ATOM 871 C CA . GLN A 1 111 ? -14.009 11.950 0.599 1.00 91.00 111 GLN A CA 1
ATOM 872 C C . GLN A 1 111 ? -14.456 10.714 -0.197 1.00 91.00 111 GLN A C 1
ATOM 874 O O . GLN A 1 111 ? -15.390 10.814 -0.993 1.00 91.00 111 GLN A O 1
ATOM 879 N N . ASP A 1 112 ? -13.798 9.563 -0.026 1.00 89.44 112 ASP A N 1
ATOM 880 C CA . ASP A 1 112 ? -14.110 8.349 -0.774 1.00 89.44 112 ASP A CA 1
ATOM 881 C C . ASP A 1 112 ? -15.163 7.502 -0.052 1.00 89.44 112 ASP A C 1
ATOM 883 O O . ASP A 1 112 ? -14.863 6.642 0.770 1.00 89.44 112 ASP A O 1
ATOM 887 N N . GLU A 1 113 ? -16.432 7.686 -0.413 1.00 87.62 113 GLU A N 1
ATOM 888 C CA . GLU A 1 113 ? -17.527 6.892 0.152 1.00 87.62 113 GLU A CA 1
ATOM 889 C C . GLU A 1 113 ? -17.433 5.397 -0.183 1.00 87.62 113 GLU A C 1
ATOM 891 O O . GLU A 1 113 ? -18.174 4.597 0.392 1.00 87.62 113 GLU A O 1
ATOM 896 N N . ARG A 1 114 ? -16.572 4.983 -1.119 1.00 87.50 114 ARG A N 1
ATOM 897 C CA . ARG A 1 114 ? -16.427 3.580 -1.527 1.00 87.50 114 ARG A CA 1
ATOM 898 C C . ARG A 1 114 ? -15.579 2.767 -0.568 1.00 87.50 114 ARG A C 1
ATOM 900 O O . ARG A 1 114 ? -15.632 1.541 -0.643 1.00 87.50 114 ARG A O 1
ATOM 907 N N . LEU A 1 115 ? -14.810 3.410 0.302 1.00 89.38 115 LEU A N 1
ATOM 908 C CA . LEU A 1 115 ? -13.866 2.738 1.176 1.00 89.38 115 LEU A CA 1
ATOM 909 C C . LEU A 1 115 ? -13.926 3.333 2.579 1.00 89.38 115 LEU A C 1
ATOM 911 O O . LEU A 1 115 ? -13.810 4.535 2.756 1.00 89.38 115 LEU A O 1
ATOM 915 N N . ASP A 1 116 ? -14.079 2.473 3.574 1.00 91.19 116 ASP A N 1
ATOM 916 C CA . ASP A 1 116 ? -14.082 2.849 4.981 1.00 91.19 116 ASP A CA 1
ATOM 917 C C . ASP A 1 116 ? -13.187 1.889 5.769 1.00 91.19 116 ASP A C 1
ATOM 919 O O . ASP A 1 116 ? -13.087 0.705 5.436 1.00 91.19 116 ASP A O 1
ATOM 923 N N . ILE A 1 117 ? -12.507 2.403 6.791 1.00 91.94 117 ILE A N 1
ATOM 924 C CA . ILE A 1 117 ? -11.539 1.651 7.591 1.00 91.94 117 ILE A CA 1
ATOM 925 C C . ILE A 1 117 ? -11.856 1.891 9.061 1.00 91.94 117 ILE A C 1
ATOM 927 O O . ILE A 1 117 ? -11.780 3.019 9.543 1.00 91.94 117 ILE A O 1
ATOM 931 N N . ALA A 1 118 ? -12.143 0.815 9.785 1.00 92.38 118 ALA A N 1
ATOM 932 C CA . ALA A 1 118 ? -12.407 0.856 11.213 1.00 92.38 118 ALA A CA 1
ATOM 933 C C . ALA A 1 118 ? -11.535 -0.166 11.943 1.00 92.38 118 ALA A C 1
ATOM 935 O O . ALA A 1 118 ? -11.450 -1.324 11.540 1.00 92.38 118 ALA A O 1
ATOM 936 N N . TRP A 1 119 ? -10.916 0.247 13.045 1.00 90.62 119 TRP A N 1
ATOM 937 C CA . TRP A 1 119 ? -10.254 -0.680 13.960 1.00 90.62 119 TRP A CA 1
ATOM 938 C C . TRP A 1 119 ? -11.283 -1.253 14.931 1.00 90.62 119 TRP A C 1
ATOM 940 O O . TRP A 1 119 ? -12.054 -0.504 15.532 1.00 90.62 119 TRP A O 1
ATOM 950 N N . LEU A 1 120 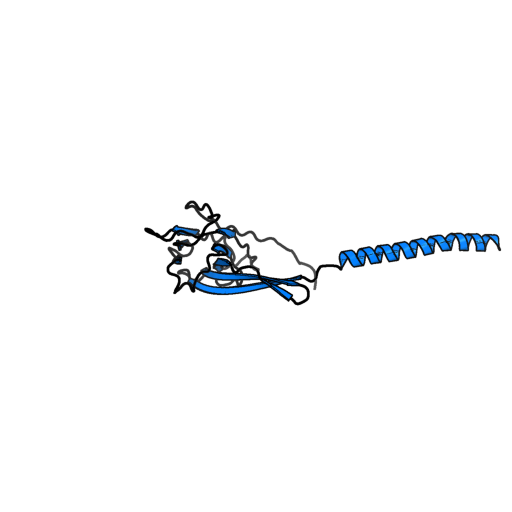? -11.314 -2.578 15.051 1.00 86.50 120 LEU A N 1
ATOM 951 C CA . LEU A 1 120 ? -12.124 -3.275 16.047 1.00 86.50 120 LEU A CA 1
ATOM 952 C C . LEU A 1 120 ? -11.403 -3.346 17.390 1.00 86.50 120 LEU A C 1
ATOM 954 O O . LEU A 1 120 ? -12.016 -3.091 18.419 1.00 86.50 120 LEU A O 1
ATOM 958 N N . ASP A 1 121 ? -10.114 -3.673 17.340 1.00 83.00 121 ASP A N 1
ATOM 959 C CA . ASP A 1 121 ? -9.212 -3.819 18.479 1.00 83.00 121 ASP A CA 1
ATOM 960 C C . ASP A 1 121 ? -7.812 -3.314 18.073 1.00 83.00 121 ASP A C 1
ATOM 962 O O . ASP A 1 121 ? -7.635 -2.710 17.013 1.00 83.00 121 ASP A O 1
ATOM 966 N N . GLU A 1 122 ? -6.803 -3.544 18.913 1.00 79.12 122 GLU A N 1
ATOM 967 C CA . GLU A 1 122 ? -5.438 -3.046 18.702 1.00 79.12 122 GLU A CA 1
ATOM 968 C C . GLU A 1 122 ? -4.749 -3.595 17.452 1.00 79.12 122 GLU A C 1
ATOM 970 O O . GLU A 1 122 ? -3.978 -2.896 16.798 1.00 79.12 122 GLU A O 1
ATOM 975 N N . ASP A 1 123 ? -5.037 -4.846 17.121 1.00 73.69 123 ASP A N 1
ATOM 976 C CA . ASP A 1 123 ? -4.426 -5.631 16.056 1.00 73.69 123 ASP A CA 1
ATOM 977 C C . ASP A 1 123 ? -5.466 -6.162 15.059 1.00 73.69 123 ASP A C 1
ATOM 979 O O . ASP A 1 123 ? -5.127 -6.962 14.192 1.00 73.69 123 ASP A O 1
ATOM 983 N N . ARG A 1 124 ? -6.720 -5.696 15.128 1.00 76.75 124 ARG A N 1
ATOM 984 C CA . ARG A 1 124 ? -7.789 -6.121 14.217 1.00 76.75 124 ARG A CA 1
ATOM 985 C C . ARG A 1 124 ? -8.509 -4.937 13.592 1.00 76.75 124 ARG A C 1
ATOM 987 O O . ARG A 1 124 ? -9.054 -4.085 14.293 1.00 76.75 124 ARG A O 1
ATOM 994 N N . ALA A 1 125 ? -8.564 -4.918 12.266 1.00 84.19 125 ALA A N 1
ATOM 995 C CA . ALA A 1 125 ? -9.232 -3.888 11.483 1.00 84.19 125 ALA A CA 1
ATOM 996 C C . ALA A 1 125 ? -10.229 -4.490 10.492 1.00 84.19 125 ALA A C 1
ATOM 998 O O . ALA A 1 125 ? -10.007 -5.559 9.928 1.00 84.19 125 ALA A O 1
ATOM 999 N N . ILE A 1 126 ? -11.311 -3.763 10.235 1.00 86.81 126 ILE A N 1
ATOM 1000 C CA . ILE A 1 126 ? -12.244 -4.019 9.144 1.00 86.81 126 ILE A CA 1
ATOM 1001 C C . ILE A 1 126 ? -12.074 -2.917 8.103 1.00 86.81 126 ILE A C 1
ATOM 1003 O O . ILE A 1 126 ? -12.212 -1.729 8.392 1.00 86.81 126 ILE A O 1
ATOM 1007 N N . VAL A 1 127 ? -11.842 -3.329 6.864 1.00 88.75 127 VAL A N 1
ATOM 1008 C CA . VAL A 1 127 ? -11.930 -2.493 5.674 1.00 88.75 127 VAL A CA 1
ATOM 1009 C C . VAL A 1 127 ? -13.254 -2.799 4.986 1.00 88.75 127 VAL A C 1
ATOM 1011 O O . VAL A 1 127 ? -13.446 -3.875 4.414 1.00 88.75 127 VAL A O 1
ATOM 1014 N N . THR A 1 128 ? -14.172 -1.840 5.028 1.00 89.00 128 THR A N 1
ATOM 1015 C CA . THR A 1 128 ? -15.456 -1.935 4.337 1.00 89.00 128 THR A CA 1
ATOM 1016 C C . THR A 1 128 ? -15.344 -1.289 2.963 1.00 89.00 128 THR A C 1
ATOM 1018 O O . THR A 1 128 ? -14.950 -0.133 2.855 1.00 89.00 128 THR A O 1
ATOM 1021 N N . TYR A 1 129 ? -15.710 -2.002 1.899 1.00 88.12 129 TYR A N 1
ATOM 1022 C CA . TYR A 1 129 ? -15.536 -1.513 0.530 1.00 88.12 129 TYR A CA 1
ATOM 1023 C C . TYR A 1 129 ? -16.790 -1.668 -0.342 1.00 88.12 129 TYR A C 1
ATOM 1025 O O . TYR A 1 129 ? -17.602 -2.575 -0.152 1.00 88.12 129 TYR A O 1
ATOM 1033 N N . CYS A 1 130 ? -16.967 -0.788 -1.326 1.00 86.50 130 CYS A N 1
ATOM 1034 C CA . CYS A 1 130 ? -18.078 -0.820 -2.273 1.00 86.50 130 CYS A CA 1
ATOM 1035 C C . CYS A 1 130 ? -17.662 -0.295 -3.651 1.00 86.50 130 CYS A C 1
ATOM 1037 O O . CYS A 1 130 ? -17.095 0.780 -3.753 1.00 86.50 130 CYS A O 1
ATOM 1039 N N . GLY A 1 131 ? -17.958 -1.024 -4.730 1.00 84.69 131 GLY A N 1
ATOM 1040 C CA . GLY A 1 131 ? -17.664 -0.549 -6.089 1.00 84.69 131 GLY A CA 1
ATOM 1041 C C . GLY A 1 131 ? -16.175 -0.423 -6.430 1.00 84.69 131 GLY A C 1
ATOM 1042 O O . GLY A 1 131 ? -15.844 0.234 -7.408 1.00 84.69 131 GLY A O 1
ATOM 1043 N N . VAL A 1 132 ? -15.291 -1.044 -5.646 1.00 84.75 132 VAL A N 1
ATOM 1044 C CA . VAL A 1 132 ? -13.843 -1.114 -5.898 1.00 84.75 132 VAL A CA 1
ATOM 1045 C C . VAL A 1 132 ? -13.400 -2.563 -6.034 1.00 84.75 132 VAL A C 1
ATOM 1047 O O . VAL A 1 132 ? -13.997 -3.470 -5.442 1.00 84.75 132 VAL A O 1
ATOM 1050 N N . ARG A 1 133 ? -12.337 -2.793 -6.804 1.00 80.94 133 ARG A N 1
ATOM 1051 C CA . ARG A 1 133 ? -11.732 -4.112 -6.964 1.00 80.94 133 ARG A CA 1
ATOM 1052 C C . ARG A 1 133 ? -10.503 -4.262 -6.078 1.00 80.94 133 ARG A C 1
ATOM 1054 O O . ARG A 1 133 ? -9.487 -3.602 -6.285 1.00 80.94 133 ARG A O 1
ATOM 1061 N N . LEU A 1 134 ? -10.573 -5.214 -5.153 1.00 79.31 134 LEU A N 1
ATOM 1062 C CA . LEU A 1 134 ? -9.407 -5.659 -4.397 1.00 79.31 134 LEU A CA 1
ATOM 1063 C C . LEU A 1 134 ? -8.538 -6.569 -5.275 1.00 79.31 134 LEU A C 1
ATOM 1065 O O . LEU A 1 134 ? -9.026 -7.515 -5.903 1.00 79.31 134 LEU A O 1
ATOM 1069 N N . GLY A 1 135 ? -7.259 -6.223 -5.354 1.00 75.25 135 GLY A N 1
ATOM 1070 C CA . GLY A 1 135 ? -6.200 -6.954 -6.034 1.00 75.25 135 GLY A CA 1
ATOM 1071 C C . GLY A 1 135 ? -5.455 -7.893 -5.086 1.00 75.25 135 GLY A C 1
ATOM 1072 O O . GLY A 1 135 ? -5.968 -8.308 -4.052 1.00 75.25 135 GLY A O 1
ATOM 1073 N N . SER A 1 136 ? -4.230 -8.268 -5.451 1.00 68.62 136 SER A N 1
ATOM 1074 C CA . SER A 1 136 ? -3.413 -9.168 -4.635 1.00 68.62 136 SER A CA 1
ATOM 1075 C C . SER A 1 136 ? -2.975 -8.522 -3.321 1.00 68.62 136 SER A C 1
ATOM 1077 O O . SER A 1 136 ? -2.496 -7.384 -3.311 1.00 68.62 136 SER A O 1
ATOM 1079 N N . MET A 1 137 ? -3.046 -9.304 -2.245 1.00 68.75 137 MET A N 1
ATOM 1080 C CA . MET A 1 137 ? -2.367 -9.006 -0.989 1.00 68.75 137 MET A CA 1
ATOM 1081 C C . MET A 1 137 ? -0.898 -9.403 -1.084 1.00 68.75 137 MET A C 1
ATOM 1083 O O . MET A 1 137 ? -0.584 -10.505 -1.541 1.00 68.75 137 MET A O 1
ATOM 1087 N N . ILE A 1 138 ? -0.005 -8.527 -0.632 1.00 64.31 138 ILE A N 1
ATOM 1088 C CA . ILE A 1 138 ? 1.414 -8.837 -0.501 1.00 64.31 138 ILE A CA 1
ATOM 1089 C C . ILE A 1 138 ? 1.884 -8.404 0.884 1.00 64.31 138 ILE A C 1
ATOM 1091 O O . ILE A 1 138 ? 1.798 -7.239 1.277 1.00 64.31 138 ILE A O 1
ATOM 1095 N N . ASN A 1 139 ? 2.420 -9.371 1.619 1.00 61.00 139 ASN A N 1
ATOM 1096 C CA . ASN A 1 139 ? 3.043 -9.127 2.909 1.00 61.00 139 ASN A CA 1
ATOM 1097 C C . ASN A 1 139 ? 4.416 -8.493 2.656 1.00 61.00 139 ASN A C 1
ATOM 1099 O O . ASN A 1 139 ? 5.234 -9.054 1.922 1.00 61.00 139 ASN A O 1
ATOM 1103 N N . ALA A 1 140 ? 4.658 -7.312 3.221 1.00 47.56 140 ALA A N 1
ATOM 1104 C CA . ALA A 1 140 ? 5.908 -6.588 3.050 1.00 47.56 140 ALA A CA 1
ATOM 1105 C C . ALA A 1 140 ? 6.805 -6.868 4.256 1.00 47.56 140 ALA A C 1
ATOM 1107 O O . ALA A 1 140 ? 6.615 -6.361 5.357 1.00 47.56 140 ALA A O 1
ATOM 1108 N N . ILE A 1 141 ? 7.795 -7.727 4.051 1.00 48.66 141 ILE A N 1
ATOM 1109 C CA . ILE A 1 141 ? 8.767 -8.047 5.088 1.00 48.66 141 ILE A CA 1
ATOM 1110 C C . ILE A 1 141 ? 9.713 -6.850 5.237 1.00 48.66 141 ILE A C 1
ATOM 1112 O O . ILE A 1 141 ? 10.603 -6.660 4.410 1.00 48.66 141 ILE A O 1
ATOM 1116 N N . THR A 1 142 ? 9.529 -6.054 6.288 1.00 42.16 142 THR A N 1
ATOM 1117 C CA . THR A 1 142 ? 10.475 -4.995 6.664 1.00 42.16 142 THR A CA 1
ATOM 1118 C C . THR A 1 142 ? 11.415 -5.514 7.756 1.00 42.16 142 THR A C 1
ATOM 1120 O O . THR A 1 142 ? 10.968 -5.946 8.817 1.00 42.16 142 THR A O 1
ATOM 1123 N N . LEU A 1 143 ? 12.727 -5.488 7.495 1.00 39.16 143 LEU A N 1
ATOM 1124 C CA . LEU A 1 143 ? 13.776 -5.834 8.463 1.00 39.16 143 LEU A CA 1
ATOM 1125 C C . LEU A 1 143 ? 13.910 -4.703 9.502 1.00 39.16 143 LEU A C 1
ATOM 1127 O O . LEU A 1 143 ? 14.057 -3.547 9.111 1.00 39.16 143 LEU A O 1
ATOM 1131 N N . ARG A 1 144 ? 13.886 -5.017 10.807 1.00 40.25 144 ARG A N 1
ATOM 1132 C CA . ARG A 1 144 ? 14.232 -4.061 11.881 1.00 40.25 144 ARG A CA 1
ATOM 1133 C C . ARG A 1 144 ? 15.564 -4.422 12.533 1.00 40.25 144 ARG A C 1
ATOM 1135 O O . ARG A 1 144 ? 15.957 -5.585 12.551 1.00 40.25 144 ARG A O 1
ATOM 1142 N N . THR A 1 145 ? 16.236 -3.402 13.055 1.00 39.69 145 THR A N 1
ATOM 1143 C CA . THR A 1 145 ? 17.655 -3.414 13.439 1.00 39.69 145 THR A CA 1
ATOM 1144 C C . THR A 1 145 ? 17.941 -3.957 14.850 1.00 39.69 145 THR A C 1
ATOM 1146 O O . THR A 1 145 ? 19.098 -4.230 15.145 1.00 39.69 145 THR A O 1
ATOM 1149 N N . ASP A 1 146 ? 16.935 -4.138 15.717 1.00 40.59 146 ASP A N 1
ATOM 1150 C CA . ASP A 1 146 ? 17.110 -4.558 17.124 1.00 40.59 146 ASP A CA 1
ATOM 1151 C C . ASP A 1 146 ? 16.205 -5.767 17.466 1.00 40.59 146 ASP A C 1
ATOM 1153 O O . ASP A 1 146 ? 14.998 -5.681 17.250 1.00 40.59 146 ASP A O 1
ATOM 1157 N N . PRO A 1 147 ? 16.728 -6.906 17.955 1.00 41.53 147 PRO A N 1
ATOM 1158 C CA . PRO A 1 147 ? 15.938 -8.089 18.306 1.00 41.53 147 PRO A CA 1
ATOM 1159 C C . PRO A 1 147 ? 15.423 -8.156 19.762 1.00 41.53 147 PRO A C 1
ATOM 1161 O O . PRO A 1 147 ? 14.614 -9.042 20.035 1.00 41.53 147 PRO A O 1
ATOM 1164 N N . GLU A 1 148 ? 15.844 -7.284 20.694 1.00 37.88 148 GLU A N 1
ATOM 1165 C CA . GLU A 1 148 ? 15.534 -7.437 22.140 1.00 37.88 148 GLU A CA 1
ATOM 1166 C C . GLU A 1 148 ? 14.504 -6.448 22.722 1.00 37.88 148 GLU A C 1
ATOM 1168 O O . GLU A 1 148 ? 14.054 -6.623 23.858 1.00 37.88 148 GLU A O 1
ATOM 1173 N N . SER A 1 149 ? 14.068 -5.429 21.979 1.00 36.94 149 SER A N 1
ATOM 1174 C CA . SER A 1 149 ? 13.031 -4.512 22.474 1.00 36.94 149 SER A CA 1
ATOM 1175 C C . SER A 1 149 ? 11.627 -5.158 22.537 1.00 36.94 149 SER A C 1
ATOM 1177 O O . SER A 1 149 ? 11.226 -5.922 21.664 1.00 36.94 149 SER A O 1
ATOM 1179 N N . ILE A 1 150 ? 10.811 -4.788 23.533 1.00 39.09 150 ILE A N 1
ATOM 1180 C CA . ILE A 1 150 ? 9.356 -5.075 23.551 1.00 39.09 150 ILE A CA 1
ATOM 1181 C C . ILE A 1 150 ? 8.622 -4.274 22.452 1.00 39.09 150 ILE A C 1
ATOM 1183 O O . ILE A 1 150 ? 7.546 -4.665 22.011 1.00 39.09 150 ILE A O 1
ATOM 1187 N N . SER A 1 151 ? 9.233 -3.191 21.959 1.00 38.19 151 SER A N 1
ATOM 1188 C CA . SER A 1 151 ? 8.852 -2.491 20.723 1.00 38.19 151 SER A CA 1
ATOM 1189 C C . SER A 1 151 ? 9.479 -3.115 19.461 1.00 38.19 151 SER A C 1
ATOM 1191 O O . SER A 1 151 ? 9.319 -2.577 18.370 1.00 38.19 151 SER A O 1
ATOM 1193 N N . SER A 1 152 ? 10.202 -4.232 19.600 1.00 34.06 152 SER A N 1
ATOM 1194 C CA . SER A 1 152 ? 10.827 -5.010 18.522 1.00 34.06 152 SER A CA 1
ATOM 1195 C C . SER A 1 152 ? 10.051 -6.295 18.237 1.00 34.06 152 SER A C 1
ATOM 1197 O O . SER A 1 152 ? 9.288 -6.757 19.084 1.00 34.06 152 SER A O 1
ATOM 1199 N N . PRO A 1 153 ? 10.164 -6.850 17.014 1.00 41.47 153 PRO A N 1
ATOM 1200 C CA . PRO A 1 153 ? 9.084 -7.561 16.346 1.00 41.47 153 PRO A CA 1
ATOM 1201 C C . PRO A 1 153 ? 8.860 -8.947 16.953 1.00 41.47 153 PRO A C 1
ATOM 1203 O O . PRO A 1 153 ? 9.268 -9.977 16.414 1.00 41.47 153 PRO A O 1
ATOM 1206 N N . VAL A 1 154 ? 8.082 -8.987 18.030 1.00 41.62 154 VAL A N 1
ATOM 1207 C CA . VAL A 1 154 ? 7.079 -10.035 18.183 1.00 41.62 154 VAL A CA 1
ATOM 1208 C C . VAL A 1 154 ? 6.304 -10.065 16.868 1.00 41.62 154 VAL A C 1
ATOM 1210 O O . VAL A 1 154 ? 5.956 -9.016 16.328 1.00 41.62 154 VAL A O 1
ATOM 1213 N N . ARG A 1 155 ? 6.082 -11.259 16.315 1.00 47.88 155 ARG A N 1
ATOM 1214 C CA . ARG A 1 155 ? 5.183 -11.453 15.173 1.00 47.88 155 ARG A CA 1
ATOM 1215 C C . ARG A 1 155 ? 3.854 -10.761 15.485 1.00 47.88 155 ARG A C 1
ATOM 1217 O O . ARG A 1 155 ? 3.057 -11.291 16.253 1.00 47.88 155 ARG A O 1
ATOM 1224 N N . LEU A 1 156 ? 3.661 -9.570 14.932 1.00 51.47 156 LEU A N 1
ATOM 1225 C CA . LEU A 1 156 ? 2.422 -8.822 15.038 1.00 51.47 156 LEU A CA 1
ATOM 1226 C C . LEU A 1 156 ? 1.463 -9.455 14.039 1.00 51.47 156 LEU A C 1
ATOM 1228 O O . LEU A 1 156 ? 1.534 -9.201 12.837 1.00 51.47 156 LEU A O 1
ATOM 1232 N N . ASN A 1 157 ? 0.622 -10.350 14.547 1.00 61.31 157 ASN A N 1
ATOM 1233 C CA . ASN A 1 157 ? -0.489 -10.887 13.782 1.00 61.31 157 ASN A CA 1
ATOM 1234 C C . ASN A 1 157 ? -1.566 -9.807 13.758 1.00 61.31 157 ASN A C 1
ATOM 1236 O O . ASN A 1 157 ? -2.364 -9.722 14.680 1.00 61.31 157 ASN A O 1
ATOM 1240 N N . VAL A 1 158 ? -1.540 -8.960 12.732 1.00 67.25 158 VAL A N 1
ATOM 1241 C CA . VAL A 1 158 ? -2.607 -7.987 12.506 1.00 67.25 158 VAL A CA 1
ATOM 1242 C C . VAL A 1 158 ? -3.635 -8.624 11.581 1.00 67.25 158 VAL A C 1
ATOM 1244 O O . VAL A 1 158 ? -3.298 -9.039 10.473 1.00 67.25 158 VAL A O 1
ATOM 1247 N N . GLU A 1 159 ? -4.878 -8.726 12.025 1.00 73.44 159 GLU A N 1
ATOM 1248 C CA . GLU A 1 159 ? -5.975 -9.242 11.216 1.00 73.44 159 GLU A CA 1
ATOM 1249 C C . GLU A 1 159 ? -6.676 -8.081 10.505 1.00 73.44 159 GLU A C 1
ATOM 1251 O O . GLU A 1 159 ? -7.151 -7.137 11.134 1.00 73.44 159 GLU A O 1
ATOM 1256 N N . ILE A 1 160 ? -6.739 -8.139 9.174 1.00 80.00 160 ILE A N 1
ATOM 1257 C CA . ILE A 1 160 ? -7.464 -7.152 8.372 1.00 80.00 160 ILE A CA 1
ATOM 1258 C C . ILE A 1 160 ? -8.558 -7.875 7.602 1.00 80.00 160 ILE A C 1
ATOM 1260 O O . ILE A 1 160 ? -8.294 -8.616 6.652 1.00 80.00 160 ILE A O 1
ATOM 1264 N N . GLU A 1 161 ? -9.796 -7.637 8.005 1.00 80.44 161 GLU A N 1
ATOM 1265 C CA . GLU A 1 161 ? -10.977 -8.170 7.347 1.00 80.44 161 GLU A CA 1
ATOM 1266 C C . GLU A 1 161 ? -11.439 -7.232 6.239 1.00 80.44 161 GLU A C 1
ATOM 1268 O O . GLU A 1 161 ? -11.654 -6.045 6.461 1.00 80.44 161 GLU A O 1
ATOM 1273 N N . PHE A 1 162 ? -11.646 -7.767 5.038 1.00 81.69 162 PHE A N 1
ATOM 1274 C CA . PHE A 1 162 ? -12.175 -7.003 3.912 1.00 81.69 162 PHE A CA 1
ATOM 1275 C C . PHE A 1 162 ? -13.633 -7.385 3.669 1.00 81.69 162 PHE A C 1
ATOM 1277 O O . PHE A 1 162 ? -13.919 -8.440 3.099 1.00 81.69 162 PHE A O 1
ATOM 1284 N N . ASN A 1 163 ? -14.554 -6.496 4.039 1.00 83.75 163 ASN A N 1
ATOM 1285 C CA . ASN A 1 163 ? -15.991 -6.723 3.935 1.00 83.75 163 ASN A CA 1
ATOM 1286 C C . ASN A 1 163 ? -16.608 -5.834 2.857 1.00 83.75 163 ASN A C 1
ATOM 1288 O O . ASN A 1 163 ? -16.450 -4.615 2.854 1.00 83.75 163 ASN A O 1
ATOM 1292 N N . ARG A 1 164 ? -17.352 -6.431 1.924 1.00 84.25 164 ARG A N 1
ATOM 1293 C CA . ARG A 1 164 ? -18.146 -5.631 0.989 1.00 84.25 164 ARG A CA 1
ATOM 1294 C C . ARG A 1 164 ? -19.305 -4.993 1.758 1.00 84.25 164 ARG A C 1
ATOM 1296 O O . ARG A 1 164 ? -19.998 -5.696 2.484 1.00 84.25 164 ARG A O 1
ATOM 1303 N N . ARG A 1 165 ? -19.542 -3.693 1.566 1.00 85.31 165 ARG A N 1
ATOM 1304 C CA . ARG A 1 165 ? -20.656 -2.970 2.198 1.00 85.31 165 ARG A CA 1
ATOM 1305 C C . ARG A 1 165 ? -21.998 -3.618 1.848 1.00 85.31 165 ARG A C 1
ATOM 1307 O O . ARG A 1 165 ? -22.278 -3.879 0.671 1.00 85.31 165 ARG A O 1
ATOM 1314 N N . ASP A 1 166 ? -22.841 -3.804 2.859 1.00 84.94 166 ASP A N 1
ATOM 1315 C CA . ASP A 1 166 ? -24.211 -4.282 2.680 1.00 84.94 166 ASP A CA 1
ATOM 1316 C C . ASP A 1 166 ? -25.002 -3.348 1.757 1.00 84.94 166 ASP A C 1
ATOM 1318 O O . ASP A 1 166 ? -24.926 -2.124 1.861 1.00 84.94 166 ASP A O 1
ATOM 1322 N N . GLY A 1 167 ? -25.749 -3.929 0.815 1.00 80.62 167 GLY A N 1
ATOM 1323 C CA . GLY A 1 167 ? -26.533 -3.156 -0.154 1.00 80.62 167 GLY A CA 1
ATOM 1324 C C . GLY A 1 167 ? -25.698 -2.386 -1.185 1.00 80.62 167 GLY A C 1
ATOM 1325 O O . GLY A 1 167 ? -26.225 -1.501 -1.847 1.00 80.62 167 GLY A O 1
ATOM 1326 N N . CYS A 1 168 ? -24.408 -2.695 -1.348 1.00 82.31 168 CYS A N 1
ATOM 1327 C CA . CYS A 1 168 ? -23.573 -2.051 -2.359 1.00 82.31 168 CYS A CA 1
ATOM 1328 C C . CYS A 1 168 ? -24.046 -2.373 -3.792 1.00 82.31 168 CYS A C 1
ATOM 1330 O O . CYS A 1 168 ? -23.725 -3.437 -4.331 1.00 82.31 168 CYS A O 1
ATOM 1332 N N . GLU A 1 169 ? -24.758 -1.436 -4.423 1.00 83.44 169 GLU A N 1
ATOM 1333 C CA . GLU A 1 169 ? -25.245 -1.548 -5.810 1.00 83.44 169 GLU A CA 1
ATOM 1334 C C . GLU A 1 169 ? -24.182 -1.195 -6.866 1.00 83.44 169 GLU A C 1
ATOM 1336 O O . GLU A 1 169 ? -24.345 -1.516 -8.044 1.00 83.44 169 GLU A O 1
ATOM 1341 N N . LEU A 1 170 ? -23.067 -0.578 -6.457 1.00 81.06 170 LEU A N 1
ATOM 1342 C CA . LEU A 1 170 ? -21.962 -0.250 -7.356 1.00 81.06 170 LEU A CA 1
ATOM 1343 C C . LEU A 1 170 ? -21.261 -1.530 -7.823 1.00 81.06 170 LEU A C 1
ATOM 1345 O O . LEU A 1 170 ? -20.656 -2.262 -7.033 1.00 81.06 170 LEU A O 1
ATOM 1349 N N . ALA A 1 171 ? -21.337 -1.792 -9.127 1.00 74.44 171 ALA A N 1
ATOM 1350 C CA . ALA A 1 171 ? -20.576 -2.864 -9.747 1.00 74.44 171 ALA A CA 1
ATOM 1351 C C . ALA A 1 171 ? -19.081 -2.494 -9.755 1.00 74.44 171 ALA A C 1
ATOM 1353 O O . ALA A 1 171 ? -18.747 -1.381 -10.166 1.00 74.44 171 ALA A O 1
ATOM 1354 N N . PRO A 1 172 ? -18.175 -3.397 -9.334 1.00 73.44 172 PRO A N 1
ATOM 1355 C CA . PRO A 1 172 ? -16.747 -3.163 -9.496 1.00 73.44 172 PRO A CA 1
ATOM 1356 C C . PRO A 1 172 ? -16.398 -3.110 -10.995 1.00 73.44 172 PRO A C 1
ATOM 1358 O O . PRO A 1 172 ? -17.068 -3.770 -11.802 1.00 73.44 172 PRO A O 1
ATOM 1361 N N . PRO A 1 173 ? -15.349 -2.374 -11.398 1.00 73.00 173 PRO A N 1
ATOM 1362 C CA . PRO A 1 173 ? -14.931 -2.349 -12.791 1.00 73.00 173 PRO A CA 1
ATOM 1363 C C . PRO A 1 173 ? -14.488 -3.736 -13.290 1.00 73.00 173 PRO A C 1
ATOM 1365 O O . PRO A 1 173 ? -14.097 -4.609 -12.504 1.00 73.00 173 PRO A O 1
ATOM 1368 N N . PRO A 1 174 ? -14.511 -3.966 -14.615 1.00 68.94 174 PRO A N 1
ATOM 1369 C CA . PRO A 1 174 ? -14.210 -5.271 -15.193 1.00 68.94 174 PRO A CA 1
ATOM 1370 C C . PRO A 1 174 ? -12.769 -5.737 -14.919 1.00 68.94 174 PRO A C 1
ATOM 1372 O O . PRO A 1 174 ? -11.802 -4.992 -15.085 1.00 68.94 174 PRO A O 1
ATOM 1375 N N . GLY A 1 175 ? -12.625 -7.018 -14.561 1.00 65.88 175 GLY A N 1
ATOM 1376 C CA . GLY A 1 175 ? -11.377 -7.795 -14.540 1.00 65.88 175 GLY A CA 1
ATOM 1377 C C . GLY A 1 175 ? -11.247 -8.687 -13.299 1.00 65.88 175 GLY A C 1
ATOM 1378 O O . GLY A 1 175 ? -12.241 -8.970 -12.635 1.00 65.88 175 GLY A O 1
ATOM 1379 N N . LEU A 1 176 ? -10.040 -9.179 -13.013 1.00 59.31 176 LEU A N 1
ATOM 1380 C CA . LEU A 1 176 ? -9.823 -10.212 -11.993 1.00 59.31 176 LEU A CA 1
ATOM 1381 C C . LEU A 1 176 ? -9.941 -9.637 -10.576 1.00 59.31 176 LEU A C 1
ATOM 1383 O O . LEU A 1 176 ? -9.110 -8.834 -10.160 1.00 59.31 176 LEU A O 1
ATOM 1387 N N . MET A 1 177 ? -10.972 -10.055 -9.843 1.00 60.97 177 MET A N 1
ATOM 1388 C CA . MET A 1 177 ? -11.086 -9.822 -8.403 1.00 60.97 177 MET A CA 1
ATOM 1389 C C . MET A 1 177 ? -10.209 -10.818 -7.650 1.00 60.97 177 MET A C 1
ATOM 1391 O O . MET A 1 177 ? -10.162 -11.998 -8.007 1.00 60.97 177 MET A O 1
ATOM 1395 N N . TYR A 1 178 ? -9.554 -10.362 -6.586 1.00 58.28 178 TYR A N 1
ATOM 1396 C CA . TYR A 1 178 ? -8.936 -11.276 -5.639 1.00 58.28 178 TYR A CA 1
ATOM 1397 C C . TYR A 1 178 ? -10.017 -12.164 -5.004 1.00 58.28 178 TYR A C 1
ATOM 1399 O O . TYR A 1 178 ? -10.995 -11.636 -4.463 1.00 58.28 178 TYR A O 1
ATOM 1407 N N . PRO A 1 179 ? -9.895 -13.502 -5.071 1.00 46.31 179 PRO A N 1
ATOM 1408 C CA . PRO A 1 179 ? -10.841 -14.404 -4.434 1.00 46.31 179 PRO A CA 1
ATOM 1409 C C . PRO A 1 179 ? -10.573 -14.435 -2.922 1.00 46.31 179 PRO A C 1
ATOM 1411 O O . PRO A 1 179 ? -10.000 -15.385 -2.402 1.00 46.31 179 PRO A O 1
ATOM 1414 N N . GLY A 1 180 ? -10.959 -13.384 -2.202 1.00 46.19 180 GLY A N 1
ATOM 1415 C CA . GLY A 1 180 ? -10.913 -13.375 -0.743 1.00 46.19 180 GLY A CA 1
ATOM 1416 C C . GLY A 1 180 ? -12.151 -14.059 -0.169 1.00 46.19 180 GLY A C 1
ATOM 1417 O O . GLY A 1 180 ? -13.249 -13.514 -0.254 1.00 46.19 180 GLY A O 1
ATOM 1418 N N . ARG A 1 181 ? -12.001 -15.250 0.421 1.00 34.94 181 ARG A N 1
ATOM 1419 C CA . ARG A 1 181 ? -12.920 -15.683 1.487 1.00 34.94 181 ARG A CA 1
ATOM 1420 C C . ARG A 1 181 ? -12.562 -14.892 2.746 1.00 34.94 181 ARG A C 1
ATOM 1422 O O . ARG A 1 181 ? -11.383 -14.642 2.969 1.00 34.94 181 ARG A O 1
ATOM 1429 N N . SER A 1 182 ? -13.558 -14.564 3.571 1.00 37.09 182 SER A N 1
ATOM 1430 C CA . SER A 1 182 ? -13.334 -14.268 4.990 1.00 37.09 182 SER A CA 1
ATOM 1431 C C . SER A 1 182 ? -12.389 -15.323 5.570 1.00 37.09 182 SER A C 1
ATOM 1433 O O . SER A 1 182 ? -12.663 -16.522 5.432 1.00 37.09 182 SER A O 1
ATOM 1435 N N . GLY A 1 183 ? -11.292 -14.903 6.177 1.00 30.66 183 GLY A N 1
ATOM 1436 C CA . GLY A 1 183 ? -10.348 -15.823 6.788 1.00 30.66 183 GLY A CA 1
ATOM 1437 C C . GLY A 1 183 ? -8.990 -15.173 6.934 1.00 30.66 183 GLY A C 1
ATOM 1438 O O . GLY A 1 183 ? -8.323 -14.943 5.929 1.00 30.66 183 GLY A O 1
ATOM 1439 N N . ASP A 1 184 ? -8.639 -14.879 8.181 1.00 31.80 184 ASP A N 1
ATOM 1440 C CA . ASP A 1 184 ? -7.299 -14.742 8.741 1.00 31.80 184 ASP A CA 1
ATOM 1441 C C . ASP A 1 184 ? -6.218 -14.444 7.693 1.00 31.80 184 ASP A C 1
ATOM 1443 O O . ASP A 1 184 ? -5.491 -15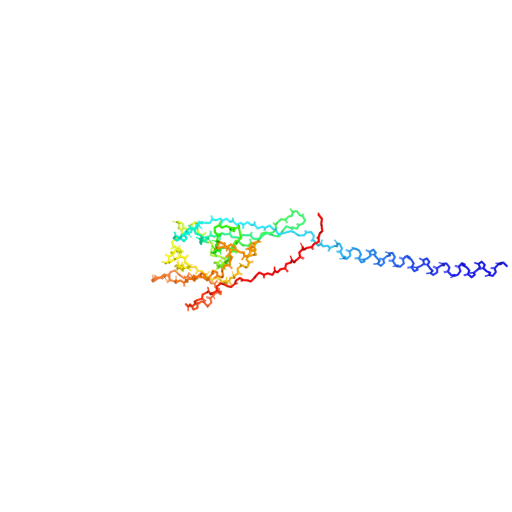.333 7.232 1.00 31.80 184 ASP A O 1
ATOM 1447 N N . ALA A 1 185 ? -6.076 -13.178 7.303 1.00 35.56 185 ALA A N 1
ATOM 1448 C CA . ALA A 1 185 ? -4.859 -12.755 6.629 1.00 35.56 185 ALA A CA 1
ATOM 1449 C C . ALA A 1 185 ? -3.735 -12.713 7.673 1.00 35.56 185 ALA A C 1
ATOM 1451 O O . ALA A 1 185 ? -3.463 -11.675 8.268 1.00 35.56 185 ALA A O 1
ATOM 1452 N N . ILE A 1 186 ? -3.103 -13.861 7.932 1.00 37.75 186 ILE A N 1
ATOM 1453 C CA . ILE A 1 186 ? -1.969 -13.929 8.854 1.00 37.75 186 ILE A CA 1
ATOM 1454 C C . ILE A 1 186 ? -0.742 -13.341 8.156 1.00 37.75 186 ILE A C 1
ATOM 1456 O O . ILE A 1 186 ? -0.196 -13.891 7.193 1.00 37.75 186 ILE A O 1
ATOM 1460 N N . LEU A 1 187 ? -0.315 -12.192 8.660 1.00 40.22 187 LEU A N 1
ATOM 1461 C CA . LEU A 1 187 ? 0.871 -11.479 8.219 1.00 40.22 187 LEU A CA 1
ATOM 1462 C C . LEU A 1 187 ? 2.126 -12.125 8.820 1.00 40.22 187 LEU A C 1
ATOM 1464 O O . LEU A 1 187 ? 2.392 -12.013 10.013 1.00 40.22 187 LEU A O 1
ATOM 1468 N N . TYR A 1 188 ? 2.923 -12.801 7.989 1.00 37.72 188 TYR A N 1
ATOM 1469 C CA . TYR A 1 188 ? 4.215 -13.363 8.397 1.00 37.72 188 TYR A CA 1
ATOM 1470 C C . TYR A 1 188 ? 5.375 -12.520 7.857 1.00 37.72 188 TYR A C 1
ATOM 1472 O O . TYR A 1 188 ? 5.573 -12.434 6.646 1.00 37.72 188 TYR A O 1
ATOM 1480 N N . GLY A 1 189 ? 6.179 -11.959 8.763 1.00 32.69 189 GLY A N 1
ATOM 1481 C CA . GLY A 1 189 ? 7.504 -11.409 8.470 1.00 32.69 189 GLY A CA 1
ATOM 1482 C C . GLY A 1 189 ? 8.611 -12.339 8.976 1.00 32.69 189 GLY A C 1
ATOM 1483 O O . GLY A 1 189 ? 8.525 -12.849 10.094 1.00 32.69 189 GLY A O 1
ATOM 1484 N N . GLN A 1 190 ? 9.646 -12.580 8.167 1.00 32.53 190 GLN A N 1
ATOM 1485 C CA . GLN A 1 190 ? 10.884 -13.259 8.577 1.00 32.53 190 GLN A CA 1
ATOM 1486 C C . GLN A 1 190 ? 12.084 -12.377 8.246 1.00 32.53 190 GLN A C 1
ATOM 1488 O O . GLN A 1 190 ? 12.208 -11.916 7.117 1.00 32.53 190 GLN A O 1
ATOM 1493 N N . THR A 1 191 ? 12.980 -12.168 9.207 1.00 37.44 191 THR A N 1
ATOM 1494 C CA . THR A 1 191 ? 14.206 -11.398 8.996 1.00 37.44 191 THR A CA 1
ATOM 1495 C C . THR A 1 191 ? 15.380 -12.326 8.672 1.00 37.44 191 THR A C 1
ATOM 1497 O O . THR A 1 191 ? 15.540 -13.382 9.282 1.00 37.44 191 THR A O 1
ATOM 1500 N N . GLY A 1 192 ? 16.177 -11.955 7.667 1.00 29.55 192 GLY A N 1
ATOM 1501 C CA . GLY A 1 192 ? 17.419 -12.636 7.297 1.00 29.55 192 GLY A CA 1
ATOM 1502 C C . GLY A 1 192 ? 18.627 -11.847 7.792 1.00 29.55 192 GLY A C 1
ATOM 1503 O O . GLY A 1 192 ? 18.639 -10.621 7.710 1.00 29.55 192 GLY A O 1
ATOM 1504 N N . THR A 1 193 ? 19.634 -12.544 8.311 1.00 35.44 193 THR A N 1
ATOM 1505 C CA . THR A 1 193 ? 20.908 -11.960 8.735 1.00 35.44 193 THR A CA 1
ATOM 1506 C C . THR A 1 193 ? 21.838 -11.784 7.538 1.00 35.44 193 THR A C 1
ATOM 1508 O O . THR A 1 193 ? 22.226 -12.767 6.909 1.00 35.44 193 THR A O 1
ATOM 1511 N N . THR A 1 194 ? 22.273 -10.551 7.275 1.00 36.41 194 THR A N 1
ATOM 1512 C CA . THR A 1 194 ? 23.585 -10.328 6.659 1.00 36.41 194 THR A CA 1
ATOM 1513 C C . THR A 1 194 ? 24.513 -9.935 7.795 1.00 36.41 194 THR A C 1
ATOM 1515 O O . THR A 1 194 ? 24.469 -8.811 8.286 1.00 36.41 194 THR A O 1
ATOM 1518 N N . SER A 1 195 ? 25.288 -10.899 8.282 1.00 41.06 195 SER A N 1
ATOM 1519 C CA . SER A 1 195 ? 26.419 -10.623 9.157 1.00 41.06 195 SER A CA 1
ATOM 1520 C C . SER A 1 195 ? 27.437 -9.809 8.363 1.00 41.06 195 SER A C 1
ATOM 1522 O O . SER A 1 195 ? 28.102 -10.343 7.478 1.00 41.06 195 SER A O 1
ATOM 1524 N N . SER A 1 196 ? 27.543 -8.525 8.668 1.00 38.66 196 SER A N 1
ATOM 1525 C CA . SER A 1 196 ? 28.774 -7.767 8.473 1.00 38.66 196 SER A CA 1
ATOM 1526 C C . SER A 1 196 ? 29.335 -7.478 9.862 1.00 38.66 196 SER A C 1
ATOM 1528 O O . SER A 1 196 ? 29.180 -6.385 10.400 1.00 38.66 196 SER A O 1
ATOM 1530 N N . GLU A 1 197 ? 29.874 -8.534 10.476 1.00 47.50 197 GLU A N 1
ATOM 1531 C CA . GLU A 1 197 ? 31.133 -8.411 11.211 1.00 47.50 197 GLU A CA 1
ATOM 1532 C C . GLU A 1 197 ? 32.258 -8.265 10.169 1.00 47.50 197 GLU A C 1
ATOM 1534 O O . GLU A 1 197 ? 32.096 -8.748 9.048 1.00 47.50 197 GLU A O 1
ATOM 1539 N N . GLU A 1 198 ? 33.365 -7.638 10.582 1.00 42.28 198 GLU A N 1
ATOM 1540 C CA . GLU A 1 198 ? 34.558 -7.219 9.814 1.00 42.28 198 GLU A CA 1
ATOM 1541 C C . GLU A 1 198 ? 34.402 -5.828 9.156 1.00 42.28 198 GLU A C 1
ATOM 1543 O O . GLU A 1 198 ? 33.551 -5.624 8.296 1.00 42.28 198 GLU A O 1
ATOM 1548 N N . ASP A 1 199 ? 35.162 -4.782 9.484 1.00 39.69 199 ASP A N 1
ATOM 1549 C CA . ASP A 1 199 ? 36.342 -4.623 10.337 1.00 39.69 199 ASP A CA 1
ATOM 1550 C C . ASP A 1 199 ? 36.543 -3.114 10.625 1.00 39.69 199 ASP A C 1
ATOM 1552 O O . ASP A 1 199 ? 36.305 -2.287 9.743 1.00 39.69 199 ASP A O 1
ATOM 1556 N N . GLU A 1 200 ? 37.028 -2.828 11.841 1.00 39.72 200 GLU A N 1
ATOM 1557 C CA . GLU A 1 200 ? 37.705 -1.606 12.354 1.00 39.72 200 GLU A CA 1
ATOM 1558 C C . GLU A 1 200 ? 36.947 -0.266 12.497 1.00 39.72 200 GLU A C 1
ATOM 1560 O O . GLU A 1 200 ? 36.672 0.446 11.504 1.00 39.72 200 GLU A O 1
#